Protein AF-A0AA97I3H9-F1 (afdb_monomer)

Structure (mmCIF, N/CA/C/O backbone):
data_AF-A0AA97I3H9-F1
#
_entry.id   AF-A0AA97I3H9-F1
#
loop_
_atom_site.group_PDB
_atom_site.id
_atom_site.type_symbol
_atom_site.label_atom_id
_atom_site.label_alt_id
_atom_site.label_comp_id
_atom_site.label_asym_id
_atom_site.label_entity_id
_atom_site.label_seq_id
_atom_site.pdbx_PDB_ins_code
_atom_site.Cartn_x
_atom_site.Cartn_y
_atom_site.Cartn_z
_atom_site.occupancy
_atom_site.B_iso_or_equiv
_atom_site.auth_seq_id
_atom_site.auth_comp_id
_atom_site.auth_asym_id
_atom_site.auth_atom_id
_atom_site.pdbx_PDB_model_num
ATOM 1 N N . MET A 1 1 ? 18.817 6.344 1.249 1.00 30.56 1 MET A N 1
ATOM 2 C CA . MET A 1 1 ? 19.420 6.536 2.590 1.00 30.56 1 MET A CA 1
ATOM 3 C C . MET A 1 1 ? 20.927 6.711 2.418 1.00 30.56 1 MET A C 1
ATOM 5 O O . MET A 1 1 ? 21.586 5.748 2.060 1.00 30.56 1 MET A O 1
ATOM 9 N N . ILE A 1 2 ? 21.473 7.922 2.571 1.00 24.11 2 ILE A N 1
ATOM 10 C CA . ILE A 1 2 ? 22.927 8.158 2.481 1.00 24.11 2 ILE A CA 1
ATOM 11 C C . ILE A 1 2 ? 23.438 8.418 3.898 1.00 24.11 2 ILE A C 1
ATOM 13 O O . ILE A 1 2 ? 23.230 9.495 4.450 1.00 24.11 2 ILE A O 1
ATOM 17 N N . LEU A 1 3 ? 24.088 7.419 4.495 1.00 27.42 3 LEU A N 1
ATOM 18 C CA . LEU A 1 3 ? 24.790 7.567 5.768 1.00 27.42 3 LEU A CA 1
ATOM 19 C C . LEU A 1 3 ? 26.208 8.079 5.486 1.00 27.42 3 LEU A C 1
ATOM 21 O O . LEU A 1 3 ? 27.106 7.297 5.185 1.00 27.42 3 LEU A O 1
ATOM 25 N N . LYS A 1 4 ? 26.426 9.394 5.567 1.00 26.19 4 LYS A N 1
ATOM 26 C CA . LYS A 1 4 ? 27.778 9.968 5.661 1.00 26.19 4 LYS A CA 1
ATOM 27 C C . LYS A 1 4 ? 28.058 10.345 7.119 1.00 26.19 4 LYS A C 1
ATOM 29 O O . LYS A 1 4 ? 27.284 11.090 7.708 1.00 26.19 4 LYS A O 1
ATOM 34 N N . GLY A 1 5 ? 29.178 9.864 7.671 1.00 36.47 5 GLY A N 1
ATOM 35 C CA . GLY A 1 5 ? 29.757 10.387 8.919 1.00 36.47 5 GLY A CA 1
ATOM 36 C C . GLY A 1 5 ? 29.535 9.587 10.212 1.00 36.47 5 GLY A C 1
ATOM 37 O O . GLY A 1 5 ? 29.575 10.185 11.284 1.00 36.47 5 GLY A O 1
ATOM 38 N N . ILE A 1 6 ? 29.324 8.266 10.163 1.00 38.88 6 ILE A N 1
ATOM 39 C CA . ILE A 1 6 ? 29.321 7.440 11.385 1.00 38.88 6 ILE A CA 1
ATOM 40 C C . ILE A 1 6 ? 30.762 7.040 11.729 1.00 38.88 6 ILE A C 1
ATOM 42 O O . ILE A 1 6 ? 31.345 6.199 11.051 1.00 38.88 6 ILE A O 1
ATOM 46 N N . ASN A 1 7 ? 31.315 7.612 12.802 1.00 40.81 7 ASN A N 1
ATOM 47 C CA . ASN A 1 7 ? 32.528 7.104 13.446 1.00 40.81 7 ASN A CA 1
ATOM 48 C C . ASN A 1 7 ? 32.124 6.214 14.628 1.00 40.81 7 ASN A C 1
ATOM 50 O O . ASN A 1 7 ? 31.477 6.674 15.576 1.00 40.81 7 ASN A O 1
ATOM 54 N N . MET A 1 8 ? 32.508 4.938 14.582 1.00 38.50 8 MET A N 1
ATOM 55 C CA . MET A 1 8 ? 32.428 4.069 15.755 1.00 38.50 8 MET A CA 1
ATOM 56 C C . MET A 1 8 ? 33.637 4.319 16.651 1.00 38.50 8 MET A C 1
ATOM 58 O O . MET A 1 8 ? 34.774 4.278 16.185 1.00 38.50 8 MET A O 1
ATOM 62 N N . ILE A 1 9 ? 33.397 4.559 17.937 1.00 48.31 9 ILE A N 1
ATOM 63 C CA . ILE A 1 9 ? 34.445 4.742 18.941 1.00 48.31 9 ILE A CA 1
ATOM 64 C C . ILE A 1 9 ? 34.306 3.628 19.973 1.00 48.31 9 ILE A C 1
ATOM 66 O O . ILE A 1 9 ? 33.219 3.389 20.493 1.00 48.31 9 ILE A O 1
ATOM 70 N N . TYR A 1 10 ? 35.405 2.936 20.260 1.00 47.75 10 TYR A N 1
ATOM 71 C CA . TYR A 1 10 ? 35.463 1.959 21.341 1.00 47.75 10 TYR A CA 1
ATOM 72 C C . TYR A 1 10 ? 35.605 2.684 22.681 1.00 47.75 10 TYR A C 1
ATOM 74 O O . TYR A 1 10 ? 36.592 3.388 22.901 1.00 47.75 10 TYR A O 1
ATOM 82 N N . ASP A 1 11 ? 34.625 2.523 23.564 1.00 62.03 11 ASP A N 1
ATOM 83 C CA . ASP A 1 11 ? 34.666 3.038 24.928 1.00 62.03 11 ASP A CA 1
ATOM 84 C C . ASP A 1 11 ? 35.228 1.951 25.852 1.00 62.03 11 ASP A C 1
ATOM 86 O O . ASP A 1 11 ? 34.627 0.887 26.036 1.00 62.03 11 ASP A O 1
ATOM 90 N N . LYS A 1 12 ? 36.409 2.221 26.418 1.00 48.25 12 LYS A N 1
ATOM 91 C CA . LYS A 1 12 ? 37.110 1.298 27.318 1.00 48.25 12 LYS A CA 1
ATOM 92 C C . LYS A 1 12 ? 36.458 1.192 28.696 1.00 48.25 12 LYS A C 1
ATOM 94 O O . LYS A 1 12 ? 36.598 0.144 29.315 1.00 48.25 12 LYS A O 1
ATOM 99 N N . GLU A 1 13 ? 35.747 2.214 29.168 1.00 54.12 13 GLU A N 1
ATOM 100 C CA . GLU A 1 13 ? 35.069 2.164 30.473 1.00 54.12 13 GLU A CA 1
ATOM 101 C C . GLU A 1 13 ? 33.797 1.316 30.408 1.00 54.12 13 GLU A C 1
ATOM 103 O O . GLU A 1 13 ? 33.405 0.686 31.387 1.00 54.12 13 GLU A O 1
ATOM 108 N N . ARG A 1 14 ? 33.169 1.262 29.229 1.00 54.09 14 ARG A N 1
ATOM 109 C CA . ARG A 1 14 ? 31.929 0.509 28.983 1.00 54.09 14 ARG A CA 1
ATOM 110 C C . ARG A 1 14 ? 32.135 -0.798 28.220 1.00 54.09 14 ARG A C 1
ATOM 112 O O . ARG A 1 14 ? 31.163 -1.494 27.943 1.00 54.09 14 ARG A O 1
ATOM 119 N N . ASN A 1 15 ? 33.385 -1.113 27.881 1.00 53.75 15 ASN A N 1
ATOM 120 C CA . ASN A 1 15 ? 33.815 -2.298 27.142 1.00 53.75 15 ASN A CA 1
ATOM 121 C C . ASN A 1 15 ? 32.958 -2.582 25.888 1.00 53.75 15 ASN A C 1
ATOM 123 O O . ASN A 1 15 ? 32.466 -3.694 25.691 1.00 53.75 15 ASN A O 1
ATOM 127 N N . GLY A 1 16 ? 32.747 -1.559 25.052 1.00 47.56 16 GLY A N 1
ATOM 128 C CA . GLY A 1 16 ? 31.885 -1.666 23.873 1.00 47.56 16 GLY A CA 1
ATOM 129 C C . GLY A 1 16 ? 32.123 -0.579 22.824 1.00 47.56 16 GLY A C 1
ATOM 130 O O . GLY A 1 16 ? 32.697 0.470 23.106 1.00 47.56 16 GLY A O 1
ATOM 131 N N . PHE A 1 17 ? 31.680 -0.829 21.589 1.00 45.09 17 PHE A N 1
ATOM 132 C CA . PHE A 1 17 ? 31.693 0.164 20.512 1.00 45.09 17 PHE A CA 1
ATOM 133 C C . PHE A 1 17 ? 30.431 1.024 20.569 1.00 45.09 17 PHE A C 1
ATOM 135 O O . PHE A 1 17 ? 29.315 0.509 20.542 1.00 45.09 17 PHE A O 1
ATOM 142 N N . PHE A 1 18 ? 30.610 2.341 20.589 1.00 43.47 18 PHE A N 1
ATOM 143 C CA . PHE A 1 18 ? 29.531 3.318 20.575 1.00 43.47 18 PHE A CA 1
ATOM 144 C C . PHE A 1 18 ? 29.642 4.182 19.322 1.00 43.47 18 PHE A C 1
ATOM 146 O O . PHE A 1 18 ? 30.716 4.662 18.951 1.00 43.47 18 PHE A O 1
ATOM 153 N N . CYS A 1 19 ? 28.512 4.402 18.656 1.00 41.69 19 CYS A N 1
ATOM 154 C CA . CYS A 1 19 ? 28.440 5.363 17.565 1.00 41.69 19 CYS A CA 1
ATOM 155 C C . CYS A 1 19 ? 28.460 6.775 18.154 1.00 41.69 19 CYS A C 1
ATOM 157 O O . CYS A 1 19 ? 27.492 7.197 18.787 1.00 41.69 19 CYS A O 1
ATOM 159 N N . LYS A 1 20 ? 29.549 7.520 17.936 1.00 37.69 20 LYS A N 1
ATOM 160 C CA . LYS A 1 20 ? 29.610 8.946 18.273 1.00 37.69 20 LYS A CA 1
ATOM 161 C C . LYS A 1 20 ? 29.414 9.744 16.989 1.00 37.69 20 LYS A C 1
ATOM 163 O O . LYS A 1 20 ? 30.361 10.144 16.321 1.00 37.69 20 LYS A O 1
ATOM 168 N N . GLY A 1 21 ? 28.150 9.948 16.647 1.00 37.28 21 GLY A N 1
ATOM 169 C CA . GLY A 1 21 ? 27.708 10.855 15.597 1.00 37.28 21 GLY A CA 1
ATOM 170 C C . GLY A 1 21 ? 26.438 11.551 16.064 1.00 37.28 21 GLY A C 1
ATOM 171 O O . GLY A 1 21 ? 25.637 10.957 16.785 1.00 37.28 21 GLY A O 1
ATOM 172 N N . LYS A 1 22 ? 26.234 12.814 15.672 1.00 31.16 22 LYS A N 1
ATOM 173 C CA . LYS A 1 22 ? 24.882 13.379 15.705 1.00 31.16 22 LYS A CA 1
ATOM 174 C C . LYS A 1 22 ? 24.034 12.461 14.829 1.00 31.16 22 LYS A C 1
ATOM 176 O O . LYS A 1 22 ? 24.275 12.392 13.625 1.00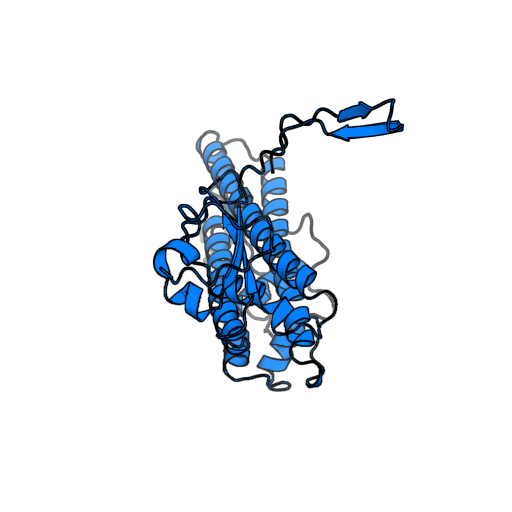 31.16 22 LYS A O 1
ATOM 181 N N . PHE A 1 23 ? 23.044 11.791 15.416 1.00 32.47 23 PHE A N 1
ATOM 182 C CA . PHE A 1 23 ? 21.881 11.356 14.657 1.00 32.47 23 PHE A CA 1
ATOM 183 C C . PHE A 1 23 ? 21.199 12.631 14.181 1.00 32.47 23 PHE A C 1
ATOM 185 O O . PHE A 1 23 ? 20.278 13.144 14.808 1.00 32.47 23 PHE A O 1
ATOM 192 N N . ILE A 1 24 ? 21.697 13.194 13.086 1.00 31.20 24 ILE A N 1
ATOM 193 C CA . ILE A 1 24 ? 20.829 14.007 12.271 1.00 31.20 24 ILE A CA 1
ATOM 194 C C . ILE A 1 24 ? 19.948 12.969 11.598 1.00 31.20 24 ILE A C 1
ATOM 196 O O . ILE A 1 24 ? 20.335 12.356 10.602 1.00 31.20 24 ILE A O 1
ATOM 200 N N . VAL A 1 25 ? 18.790 12.715 12.207 1.00 32.03 25 VAL A N 1
ATOM 201 C CA . VAL A 1 25 ? 17.649 12.125 11.513 1.00 32.03 25 VAL A CA 1
ATOM 202 C C . VAL A 1 25 ? 17.236 13.171 10.478 1.00 32.03 25 VAL A C 1
ATOM 204 O O . VAL A 1 25 ? 16.287 13.927 10.656 1.00 32.03 25 VAL A O 1
ATOM 207 N N . ASN A 1 26 ? 18.060 13.320 9.441 1.00 28.56 26 ASN A N 1
ATOM 208 C CA . ASN A 1 26 ? 17.749 14.137 8.291 1.00 28.56 26 ASN A CA 1
ATOM 209 C C . ASN A 1 26 ? 16.569 13.437 7.633 1.00 28.56 26 ASN A C 1
ATOM 211 O O . ASN A 1 26 ? 16.722 12.339 7.096 1.00 28.56 26 ASN A O 1
ATOM 215 N N . ASN A 1 27 ? 15.416 14.097 7.737 1.00 30.36 27 ASN A N 1
ATOM 216 C CA . ASN A 1 27 ? 14.096 13.708 7.254 1.00 30.36 27 ASN A CA 1
ATOM 217 C C . ASN A 1 27 ? 13.228 12.924 8.255 1.00 30.36 27 ASN A C 1
ATOM 219 O O . ASN A 1 27 ? 12.675 11.885 7.915 1.00 30.36 27 ASN A O 1
ATOM 223 N N . PHE A 1 28 ? 12.951 13.491 9.432 1.00 31.80 28 PHE A N 1
ATOM 224 C CA . PHE A 1 28 ? 11.522 13.716 9.669 1.00 31.80 28 PHE A CA 1
ATOM 225 C C . PHE A 1 28 ? 11.165 14.941 8.827 1.00 31.80 28 PHE A C 1
ATOM 227 O O . PHE A 1 28 ? 11.744 16.002 9.077 1.00 31.80 28 PHE A O 1
ATOM 234 N N . PRO A 1 29 ? 10.327 14.823 7.781 1.00 30.14 29 PRO A N 1
ATOM 235 C CA . PRO A 1 29 ? 9.857 16.009 7.090 1.00 30.14 29 PRO A CA 1
ATOM 236 C C . PRO A 1 29 ? 9.286 16.954 8.145 1.00 30.14 29 PRO A C 1
ATOM 238 O O . PRO A 1 29 ? 8.555 16.531 9.045 1.00 30.14 29 PRO A O 1
ATOM 241 N N . ILE A 1 30 ? 9.689 18.220 8.057 1.00 32.66 30 ILE A N 1
ATOM 242 C CA . ILE A 1 30 ? 9.056 19.338 8.750 1.00 32.66 30 ILE A CA 1
ATOM 243 C C . ILE A 1 30 ? 7.543 19.110 8.607 1.00 32.66 30 ILE A C 1
ATOM 245 O O . ILE A 1 30 ? 7.024 19.173 7.497 1.00 32.66 30 ILE A O 1
ATOM 249 N N . ARG A 1 31 ? 6.851 18.721 9.692 1.00 42.44 31 ARG A N 1
ATOM 250 C CA . ARG A 1 31 ? 5.419 18.368 9.661 1.00 42.44 31 ARG A CA 1
ATOM 251 C C . ARG A 1 31 ? 4.595 19.638 9.442 1.00 42.44 31 ARG A C 1
ATOM 253 O O . ARG A 1 31 ? 4.099 20.241 10.390 1.00 42.44 31 ARG A O 1
ATOM 260 N N . THR A 1 32 ? 4.497 20.058 8.188 1.00 37.44 32 THR A N 1
ATOM 261 C CA . THR A 1 32 ? 3.572 21.089 7.697 1.00 37.44 32 THR A CA 1
ATOM 262 C C . THR A 1 32 ? 2.485 20.507 6.796 1.00 37.44 32 THR A C 1
ATOM 264 O O . THR A 1 32 ? 1.575 21.232 6.411 1.00 37.44 32 THR A O 1
ATOM 267 N N . GLU A 1 33 ? 2.539 19.212 6.477 1.00 52.50 33 GLU A N 1
ATOM 268 C CA . GLU A 1 33 ? 1.530 18.541 5.656 1.00 52.50 33 GLU A CA 1
ATOM 269 C C . GLU A 1 33 ? 0.415 17.950 6.526 1.00 52.50 33 GLU A C 1
ATOM 271 O O . GLU A 1 33 ? 0.661 17.348 7.576 1.00 52.50 33 GLU A O 1
ATOM 276 N N . LYS A 1 34 ? -0.833 18.159 6.090 1.00 74.00 34 LYS A N 1
ATOM 277 C CA . LYS A 1 34 ? -2.007 17.482 6.644 1.00 74.00 34 LYS A CA 1
ATOM 278 C C . LYS A 1 34 ? -1.808 15.976 6.474 1.00 74.00 34 LYS A C 1
ATOM 280 O O . LYS A 1 34 ? -1.473 15.534 5.381 1.00 74.00 34 LYS A O 1
ATOM 285 N N . TYR A 1 35 ? -2.031 15.209 7.539 1.00 81.44 35 TYR A N 1
ATOM 286 C CA . TYR A 1 35 ? -1.978 13.751 7.467 1.00 81.44 35 TYR A CA 1
ATOM 287 C C . TYR A 1 35 ? -2.954 13.236 6.406 1.00 81.44 35 TYR A C 1
ATOM 289 O O . TYR A 1 35 ? -4.109 13.668 6.356 1.00 81.44 35 TYR A O 1
ATOM 297 N N . THR A 1 36 ? -2.500 12.283 5.601 1.00 90.06 36 THR A N 1
ATOM 298 C CA . THR A 1 36 ? -3.379 11.484 4.745 1.00 90.06 36 THR A CA 1
ATOM 299 C C . THR A 1 36 ? -4.291 10.600 5.598 1.00 90.06 36 THR A C 1
ATOM 301 O O . THR A 1 36 ? -3.963 10.247 6.736 1.00 90.06 36 THR A O 1
ATOM 304 N N . ASP A 1 37 ? -5.431 10.186 5.041 1.00 92.56 37 ASP A N 1
ATOM 305 C CA . ASP A 1 37 ? -6.348 9.286 5.747 1.00 92.56 37 ASP A CA 1
ATOM 306 C C . ASP A 1 37 ? -5.679 7.942 6.094 1.00 92.56 37 ASP A C 1
ATOM 308 O O . ASP A 1 37 ? -5.916 7.398 7.172 1.00 92.56 37 ASP A O 1
ATOM 312 N N . LEU A 1 38 ? -4.773 7.444 5.241 1.00 92.69 38 LEU A N 1
ATOM 313 C CA . LEU A 1 38 ? -3.980 6.246 5.527 1.00 92.69 38 LEU A CA 1
ATOM 314 C C . LEU A 1 38 ? -3.047 6.451 6.727 1.00 92.69 38 LEU A C 1
ATOM 316 O O . LEU A 1 38 ? -2.978 5.591 7.603 1.00 92.69 38 LEU A O 1
ATOM 320 N N . GLU A 1 39 ? -2.338 7.578 6.799 1.00 92.25 39 GLU A N 1
ATOM 321 C CA . GLU A 1 39 ? -1.459 7.873 7.935 1.00 92.25 39 GLU A CA 1
ATOM 322 C C . GLU A 1 39 ? -2.244 7.996 9.238 1.00 92.25 39 GLU A C 1
ATOM 324 O O . GLU A 1 39 ? -1.802 7.477 10.264 1.00 92.25 39 GLU A O 1
ATOM 329 N N . LEU A 1 40 ? -3.418 8.635 9.204 1.00 93.00 40 LEU A N 1
ATOM 330 C CA . LEU A 1 40 ? -4.309 8.698 10.361 1.00 93.00 40 LEU A CA 1
ATOM 331 C C . LEU A 1 40 ? -4.795 7.304 10.760 1.00 93.00 40 LEU A C 1
ATOM 333 O O . LEU A 1 40 ? -4.693 6.945 11.933 1.00 93.00 40 LEU A O 1
ATOM 337 N N . PHE A 1 41 ? -5.250 6.494 9.805 1.00 95.12 41 PHE A N 1
ATOM 338 C CA . PHE A 1 41 ? -5.654 5.117 10.072 1.00 95.12 41 PHE A CA 1
ATOM 339 C C . PHE A 1 41 ? -4.525 4.327 10.746 1.00 95.12 41 PHE A C 1
ATOM 341 O O . PHE A 1 41 ? -4.711 3.817 11.849 1.00 95.12 41 PHE A O 1
ATOM 348 N N . LEU A 1 42 ? -3.329 4.294 10.152 1.00 94.06 42 LEU A N 1
ATOM 349 C CA . LEU A 1 42 ? -2.184 3.553 10.695 1.00 94.06 42 LEU A CA 1
ATOM 350 C C . LEU A 1 42 ? -1.725 4.095 12.053 1.00 94.06 42 LEU A C 1
ATOM 352 O O . LEU A 1 42 ? -1.250 3.329 12.892 1.00 94.06 42 LEU A O 1
ATOM 356 N N . ARG A 1 43 ? -1.878 5.399 12.293 1.00 92.56 43 ARG A N 1
ATOM 357 C CA . ARG A 1 43 ? -1.529 6.036 13.564 1.00 92.56 43 ARG A CA 1
ATOM 358 C C . ARG A 1 43 ? -2.448 5.615 14.712 1.00 92.56 43 ARG A C 1
ATOM 360 O O . ARG A 1 43 ? -1.970 5.471 15.836 1.00 92.56 43 ARG A O 1
ATOM 367 N N . TYR A 1 44 ? -3.742 5.448 14.452 1.00 94.62 44 TYR A N 1
ATOM 368 C CA . TYR A 1 44 ? -4.725 5.052 15.469 1.00 94.62 44 TYR A CA 1
ATOM 369 C C . TYR A 1 44 ? -4.994 3.544 15.495 1.00 94.62 44 TYR A C 1
ATOM 371 O O . TYR A 1 44 ? -5.542 3.041 16.477 1.00 94.62 44 TYR A O 1
ATOM 379 N N . PHE A 1 45 ? -4.551 2.812 14.471 1.00 94.62 45 PHE A N 1
ATOM 380 C CA . PHE A 1 45 ? -4.690 1.363 14.365 1.00 94.62 45 PHE A CA 1
ATOM 381 C C . PHE A 1 45 ? -4.241 0.605 15.632 1.00 94.62 45 PHE A C 1
ATOM 383 O O . PHE A 1 45 ? -5.034 -0.192 16.131 1.00 94.62 45 PHE A O 1
ATOM 390 N N . PRO A 1 46 ? -3.071 0.875 16.249 1.00 93.75 46 PRO A N 1
ATOM 391 C CA . PRO A 1 46 ? -2.642 0.136 17.440 1.00 93.75 46 PRO A CA 1
ATOM 392 C C . PRO A 1 46 ? -3.508 0.383 18.678 1.00 93.75 46 PRO A C 1
ATOM 394 O O . PRO A 1 46 ? -3.528 -0.438 19.590 1.00 93.75 46 PRO A O 1
ATOM 397 N N . ILE A 1 47 ? -4.216 1.512 18.720 1.00 92.69 47 ILE A N 1
ATOM 398 C CA . ILE A 1 47 ? -5.064 1.896 19.851 1.00 92.69 47 ILE A CA 1
ATOM 399 C C . ILE A 1 47 ? -6.446 1.273 19.675 1.00 92.69 47 ILE A C 1
ATOM 401 O O . ILE A 1 47 ? -6.935 0.589 20.574 1.00 92.69 47 ILE A O 1
ATOM 405 N N . GLN A 1 48 ? -7.043 1.458 18.493 1.00 94.19 48 GLN A N 1
ATOM 406 C CA . GLN A 1 48 ? -8.350 0.897 18.149 1.00 94.19 48 GLN A CA 1
ATOM 407 C C . GLN A 1 48 ? -8.316 -0.635 18.171 1.00 94.19 48 GLN A C 1
ATOM 409 O O . GLN A 1 48 ? -9.234 -1.282 18.673 1.00 94.19 48 GLN A O 1
ATOM 414 N N . PHE A 1 49 ? -7.242 -1.222 17.647 1.00 94.12 49 PHE A N 1
ATOM 415 C CA . PHE A 1 49 ? -7.067 -2.663 17.530 1.00 94.12 49 PHE A CA 1
ATOM 416 C C . PHE A 1 49 ? -5.983 -3.179 18.478 1.00 94.12 49 PHE A C 1
ATOM 418 O O . PHE A 1 49 ? -5.179 -4.032 18.113 1.00 94.12 49 PHE A O 1
ATOM 425 N N . SER A 1 50 ? -5.983 -2.699 19.723 1.00 92.06 50 SER A N 1
ATOM 426 C CA . SER A 1 50 ? -5.024 -3.105 20.766 1.00 92.06 50 SER A CA 1
ATOM 427 C C . SER A 1 50 ? -5.038 -4.606 21.097 1.00 92.06 50 SER A C 1
ATOM 429 O O . SER A 1 50 ? -4.081 -5.130 21.662 1.00 92.06 50 SER A O 1
ATOM 431 N N . HIS A 1 51 ? -6.097 -5.322 20.709 1.00 91.19 51 HIS A N 1
ATOM 432 C CA . HIS A 1 51 ? -6.186 -6.780 20.799 1.00 91.19 51 HIS A CA 1
ATOM 433 C C . HIS A 1 51 ? -5.358 -7.514 19.726 1.00 91.19 51 HIS A C 1
ATOM 435 O O . HIS A 1 51 ? -5.085 -8.707 19.876 1.00 91.19 51 HIS A O 1
ATOM 441 N N . ILE A 1 52 ? -4.966 -6.840 18.639 1.00 93.19 52 ILE A N 1
ATOM 442 C CA . ILE A 1 52 ? -4.090 -7.402 17.610 1.00 93.19 52 ILE A CA 1
ATOM 443 C C . ILE A 1 52 ? -2.654 -7.369 18.134 1.00 93.19 52 ILE A C 1
ATOM 445 O O . ILE A 1 52 ? -2.086 -6.311 18.412 1.00 93.19 52 ILE A O 1
ATOM 449 N N . LYS A 1 53 ? -2.035 -8.548 18.229 1.00 91.94 53 LYS A N 1
ATOM 450 C CA . LYS A 1 53 ? -0.627 -8.665 18.611 1.00 91.94 53 LYS A CA 1
ATOM 451 C C . LYS A 1 53 ? 0.257 -7.898 17.621 1.00 91.94 53 LYS A C 1
ATOM 453 O O . LYS A 1 53 ? 0.099 -8.032 16.409 1.00 91.94 53 LYS A O 1
ATOM 458 N N . ASP A 1 54 ? 1.205 -7.131 18.155 1.00 91.38 54 ASP A N 1
ATOM 459 C CA . ASP A 1 54 ? 2.182 -6.354 17.388 1.00 91.38 54 ASP A CA 1
ATOM 460 C C . ASP A 1 54 ? 1.553 -5.292 16.461 1.00 91.38 54 ASP A C 1
ATOM 462 O O . ASP A 1 54 ? 2.153 -4.913 15.456 1.00 91.38 54 ASP A O 1
ATOM 466 N N . ALA A 1 55 ? 0.361 -4.771 16.791 1.00 91.06 55 ALA A N 1
ATOM 467 C CA . ALA A 1 55 ? -0.336 -3.771 15.974 1.00 91.06 55 ALA A CA 1
ATOM 468 C C . ALA A 1 55 ? 0.528 -2.534 15.645 1.00 91.06 55 ALA A C 1
ATOM 470 O O . ALA A 1 55 ? 0.509 -2.055 14.513 1.00 91.06 55 ALA A O 1
ATOM 471 N N . THR A 1 56 ? 1.355 -2.066 16.587 1.00 91.06 56 THR A N 1
ATOM 472 C CA . THR A 1 56 ? 2.324 -0.978 16.356 1.00 91.06 56 THR A CA 1
ATOM 473 C C . THR A 1 56 ? 3.343 -1.325 15.270 1.00 91.06 56 THR A C 1
ATOM 475 O O . THR A 1 56 ? 3.610 -0.508 14.389 1.00 91.06 56 THR A O 1
ATOM 478 N N . ASN A 1 57 ? 3.882 -2.548 15.291 1.00 91.00 57 ASN A N 1
ATOM 479 C CA . ASN A 1 57 ? 4.845 -3.000 14.287 1.00 91.00 57 ASN A CA 1
ATOM 480 C C . ASN A 1 57 ? 4.179 -3.161 12.920 1.00 91.00 57 ASN A C 1
ATOM 482 O O . ASN A 1 57 ? 4.802 -2.849 11.907 1.00 91.00 57 ASN A O 1
ATOM 486 N N . TRP A 1 58 ? 2.916 -3.598 12.877 1.00 92.38 58 TRP A N 1
ATOM 487 C CA . TRP A 1 58 ? 2.140 -3.631 11.637 1.00 92.38 58 TRP A CA 1
ATOM 488 C C . TRP A 1 58 ? 1.983 -2.236 11.038 1.00 92.38 58 TRP A C 1
ATOM 490 O O . TRP A 1 58 ? 2.322 -2.051 9.869 1.00 92.38 58 TRP A O 1
ATOM 500 N N . SER A 1 59 ? 1.563 -1.247 11.832 1.00 92.12 59 SER A N 1
ATOM 501 C CA . SER A 1 59 ? 1.462 0.143 11.376 1.00 92.12 59 SER A CA 1
ATOM 502 C C . SER A 1 59 ? 2.782 0.671 10.817 1.00 92.12 59 SER A C 1
ATOM 504 O O . SER A 1 59 ? 2.802 1.212 9.710 1.00 92.12 59 SER A O 1
ATOM 506 N N . GLN A 1 60 ? 3.887 0.469 11.544 1.00 91.31 60 GLN A N 1
ATOM 507 C CA . GLN A 1 60 ? 5.211 0.911 11.102 1.00 91.31 60 GLN A CA 1
ATOM 508 C C . GLN A 1 60 ? 5.647 0.197 9.816 1.00 91.31 60 GLN A C 1
ATOM 510 O O . GLN A 1 60 ? 6.113 0.838 8.881 1.00 91.31 60 GLN A O 1
ATOM 515 N N . THR A 1 61 ? 5.415 -1.114 9.722 1.00 93.06 61 THR A N 1
ATOM 516 C CA . THR A 1 61 ? 5.766 -1.913 8.538 1.00 93.06 61 THR A CA 1
ATOM 517 C C . THR A 1 61 ? 5.060 -1.403 7.283 1.00 93.06 61 THR A C 1
ATOM 519 O O . THR A 1 61 ? 5.675 -1.342 6.219 1.00 93.06 61 THR A O 1
ATOM 522 N N . ILE A 1 62 ? 3.781 -1.026 7.375 1.00 94.50 62 ILE A N 1
ATOM 523 C CA . ILE A 1 62 ? 3.052 -0.465 6.228 1.00 94.50 62 ILE A CA 1
ATOM 524 C C . ILE A 1 62 ? 3.643 0.887 5.817 1.00 94.50 62 ILE A C 1
ATOM 526 O O . ILE A 1 62 ? 3.868 1.105 4.627 1.00 94.50 62 ILE A O 1
ATOM 530 N N . GLN A 1 63 ? 3.955 1.763 6.777 1.00 92.38 63 GLN A N 1
ATOM 531 C CA . GLN A 1 63 ? 4.594 3.053 6.487 1.00 92.38 63 GLN A CA 1
ATOM 532 C C . GLN A 1 63 ? 5.964 2.871 5.821 1.00 92.38 63 GLN A C 1
ATOM 534 O O . GLN A 1 63 ? 6.245 3.494 4.796 1.00 92.38 63 GLN A O 1
ATOM 539 N N . ASP A 1 64 ? 6.793 1.970 6.346 1.00 91.06 64 ASP A N 1
ATOM 540 C CA . ASP A 1 64 ? 8.124 1.689 5.805 1.00 91.06 64 ASP A CA 1
ATOM 541 C C . ASP A 1 64 ? 8.048 1.119 4.386 1.00 91.06 64 ASP A C 1
ATOM 543 O O . ASP A 1 64 ? 8.805 1.532 3.506 1.00 91.06 64 ASP A O 1
ATOM 547 N N . LYS A 1 65 ? 7.100 0.210 4.128 1.00 94.50 65 LYS A N 1
ATOM 548 C CA . LYS A 1 65 ? 6.889 -0.345 2.786 1.00 94.50 65 LYS A CA 1
ATOM 549 C C . LYS A 1 65 ? 6.370 0.695 1.799 1.00 94.50 65 LYS A C 1
ATOM 551 O O . LYS A 1 65 ? 6.831 0.704 0.662 1.00 94.50 65 LYS A O 1
ATOM 556 N N . TYR A 1 66 ? 5.466 1.583 2.214 1.00 94.25 66 TYR A N 1
ATOM 557 C CA . TYR A 1 66 ? 5.030 2.697 1.369 1.00 94.25 66 TYR A CA 1
ATOM 558 C C . TYR A 1 66 ? 6.211 3.600 0.985 1.00 94.25 66 TYR A C 1
ATOM 560 O O . TYR A 1 66 ? 6.419 3.890 -0.195 1.00 94.25 66 TYR A O 1
ATOM 568 N N . ASN A 1 67 ? 7.050 3.960 1.960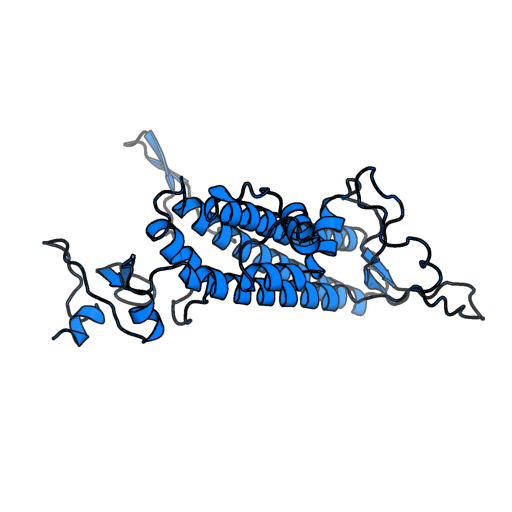 1.00 90.56 67 ASN A N 1
ATOM 569 C CA . ASN A 1 67 ? 8.264 4.736 1.711 1.00 90.56 67 ASN A CA 1
ATOM 570 C C . ASN A 1 67 ? 9.233 4.005 0.770 1.00 90.56 67 ASN A C 1
ATOM 572 O O . ASN A 1 67 ? 9.801 4.626 -0.128 1.00 90.56 67 ASN A O 1
ATOM 576 N N . ALA A 1 68 ? 9.397 2.689 0.933 1.00 91.69 68 ALA A N 1
ATOM 577 C CA . ALA A 1 68 ? 10.230 1.876 0.052 1.00 91.69 68 ALA A CA 1
ATOM 578 C C . ALA A 1 68 ? 9.712 1.856 -1.396 1.00 91.69 68 ALA A C 1
ATOM 580 O O . ALA A 1 68 ? 10.518 1.957 -2.319 1.00 91.69 68 ALA A O 1
ATOM 581 N N . ILE A 1 69 ? 8.391 1.784 -1.607 1.00 94.69 69 ILE A N 1
ATOM 582 C CA . ILE A 1 69 ? 7.782 1.879 -2.946 1.00 94.69 69 ILE A CA 1
ATOM 583 C C . ILE A 1 69 ? 8.077 3.242 -3.567 1.00 94.69 69 ILE A C 1
ATOM 585 O O . ILE A 1 69 ? 8.528 3.296 -4.707 1.00 94.69 69 ILE A O 1
ATOM 589 N N . ARG A 1 70 ? 7.885 4.332 -2.811 1.00 94.38 70 ARG A N 1
ATOM 590 C CA . ARG A 1 70 ? 8.212 5.691 -3.269 1.00 94.38 70 ARG A CA 1
ATOM 591 C C . ARG A 1 70 ? 9.672 5.806 -3.698 1.00 94.38 70 ARG A C 1
ATOM 593 O O . ARG A 1 70 ? 9.954 6.325 -4.767 1.00 94.38 70 ARG A O 1
ATOM 600 N N . ILE A 1 71 ? 10.599 5.302 -2.884 1.00 93.06 71 ILE A N 1
ATOM 601 C CA . ILE A 1 71 ? 12.031 5.320 -3.213 1.00 93.06 71 ILE A CA 1
ATOM 602 C C . ILE A 1 71 ? 12.305 4.496 -4.476 1.00 93.06 71 ILE A C 1
ATOM 604 O O . ILE A 1 71 ? 13.017 4.967 -5.354 1.00 93.06 71 ILE A O 1
ATOM 608 N N . ALA A 1 72 ? 11.731 3.296 -4.590 1.00 91.56 72 ALA A N 1
ATOM 609 C CA . ALA A 1 72 ? 11.920 2.439 -5.760 1.00 91.56 72 ALA A CA 1
ATOM 610 C C . ALA A 1 72 ? 11.377 3.081 -7.048 1.00 91.56 72 ALA A C 1
ATOM 612 O O . ALA A 1 72 ? 12.028 2.989 -8.087 1.00 91.56 72 ALA A O 1
ATOM 613 N N . PHE A 1 73 ? 10.227 3.756 -6.970 1.00 94.44 73 PHE A N 1
ATOM 614 C CA . PHE A 1 73 ? 9.645 4.521 -8.072 1.00 94.44 73 PHE A CA 1
ATOM 615 C C . PHE A 1 73 ? 10.575 5.656 -8.524 1.00 94.44 73 PHE A C 1
ATOM 617 O O . PHE A 1 73 ? 10.949 5.716 -9.693 1.00 94.44 73 PHE A O 1
ATOM 624 N N . GLU A 1 74 ? 11.025 6.500 -7.592 1.00 93.56 74 GLU A N 1
ATOM 625 C CA . GLU A 1 74 ? 11.930 7.617 -7.897 1.00 93.56 74 GLU A CA 1
ATOM 626 C C . GLU A 1 74 ? 13.275 7.132 -8.456 1.00 93.56 74 GLU A C 1
ATOM 628 O O . GLU A 1 74 ? 13.803 7.694 -9.414 1.00 93.56 74 GLU A O 1
ATOM 633 N N . GLU A 1 75 ? 13.856 6.071 -7.888 1.00 90.81 75 GLU A N 1
ATOM 634 C CA . GLU A 1 75 ? 15.093 5.477 -8.408 1.00 90.81 75 GLU A CA 1
ATOM 635 C C . GLU A 1 75 ? 14.923 4.959 -9.840 1.00 90.81 75 GLU A C 1
ATOM 637 O O . GLU A 1 75 ? 15.832 5.110 -10.659 1.00 90.81 75 GLU A O 1
ATOM 642 N N . LEU A 1 76 ? 13.769 4.365 -10.149 1.00 87.88 76 LEU A N 1
ATOM 643 C CA . LEU A 1 76 ? 13.457 3.866 -11.481 1.00 87.88 76 LEU A CA 1
ATOM 644 C C . LEU A 1 76 ? 13.257 5.009 -12.487 1.00 87.88 76 LEU A C 1
ATOM 646 O O . LEU A 1 76 ? 13.853 4.953 -13.562 1.00 87.88 76 LEU A O 1
ATOM 650 N N . LYS A 1 77 ? 12.511 6.063 -12.129 1.00 89.44 77 LYS A N 1
ATOM 651 C CA . LYS A 1 77 ? 12.348 7.274 -12.959 1.00 89.44 77 LYS A CA 1
ATOM 652 C C . LYS A 1 77 ? 13.692 7.924 -13.272 1.00 89.44 77 LYS A C 1
ATOM 654 O O . LYS A 1 77 ? 14.018 8.146 -14.434 1.00 89.44 77 LYS A O 1
ATOM 659 N N . ASN A 1 78 ? 14.526 8.120 -12.251 1.00 89.25 78 ASN A N 1
ATOM 660 C CA . ASN A 1 78 ? 15.864 8.681 -12.435 1.00 89.25 78 ASN A CA 1
ATOM 661 C C . ASN A 1 78 ? 16.728 7.824 -13.374 1.00 89.25 78 ASN A C 1
ATOM 663 O O . ASN A 1 78 ? 17.472 8.361 -14.193 1.00 89.25 78 ASN A O 1
ATOM 667 N N . LEU A 1 79 ? 16.642 6.494 -13.274 1.00 84.12 79 LEU A N 1
ATOM 668 C CA . LEU A 1 79 ? 17.382 5.595 -14.159 1.00 84.12 79 LEU A CA 1
ATOM 669 C C . LEU A 1 79 ? 16.881 5.663 -15.609 1.00 84.12 79 LEU A C 1
ATOM 671 O O . LEU A 1 79 ? 17.701 5.639 -16.526 1.00 84.12 79 LEU A O 1
ATOM 675 N N . ILE A 1 80 ? 15.566 5.776 -15.816 1.00 82.00 80 ILE A N 1
ATOM 676 C CA . ILE A 1 80 ? 14.960 5.991 -17.139 1.00 82.00 80 ILE A CA 1
ATOM 677 C C . ILE A 1 80 ? 15.459 7.310 -17.742 1.00 82.00 80 ILE A C 1
ATOM 679 O O . ILE A 1 80 ? 15.891 7.329 -18.893 1.00 82.00 80 ILE A O 1
ATOM 683 N N . ASP A 1 81 ? 15.483 8.390 -16.962 1.00 82.62 81 ASP A N 1
ATOM 684 C CA . ASP A 1 81 ? 15.962 9.700 -17.418 1.00 82.62 81 ASP A CA 1
ATOM 685 C C . ASP A 1 81 ? 17.450 9.692 -17.792 1.00 82.62 81 ASP A C 1
ATOM 687 O O . ASP A 1 81 ? 17.844 10.282 -18.802 1.00 82.62 81 ASP A O 1
ATOM 691 N N . ILE A 1 82 ? 18.290 9.026 -16.991 1.00 81.06 82 ILE A N 1
ATOM 692 C CA . ILE A 1 82 ? 19.719 8.848 -17.297 1.00 81.06 82 ILE A CA 1
ATOM 693 C C . ILE A 1 82 ? 19.875 8.057 -18.596 1.00 81.06 82 ILE A C 1
ATOM 695 O O . ILE A 1 82 ? 20.611 8.488 -19.483 1.00 81.06 82 ILE A O 1
ATOM 699 N N . TYR A 1 83 ? 19.142 6.948 -18.729 1.00 75.25 83 TYR A N 1
ATOM 700 C CA . TYR A 1 83 ? 19.157 6.131 -19.939 1.00 75.25 83 TYR A CA 1
ATOM 701 C C . TYR A 1 83 ? 18.793 6.955 -21.179 1.00 75.25 83 TYR A C 1
ATOM 703 O O . TYR A 1 83 ? 19.466 6.857 -22.203 1.00 75.25 83 TYR A O 1
ATOM 711 N N . TRP A 1 84 ? 17.769 7.808 -21.086 1.00 71.94 84 TRP A N 1
ATOM 712 C CA . TRP A 1 84 ? 17.360 8.664 -22.195 1.00 71.94 84 TRP A CA 1
ATOM 713 C C . TRP A 1 84 ? 18.404 9.693 -22.598 1.00 71.94 84 TRP A C 1
ATOM 715 O O . TRP A 1 84 ? 18.617 9.897 -23.793 1.00 71.94 84 TRP A O 1
ATOM 725 N N . LYS A 1 85 ? 19.054 10.335 -21.625 1.00 73.19 85 LYS A N 1
ATOM 726 C CA . LYS A 1 85 ? 20.125 11.301 -21.901 1.00 73.19 85 LYS A CA 1
ATOM 727 C C . LYS A 1 85 ? 21.293 10.627 -22.615 1.00 73.19 85 LYS A C 1
ATOM 729 O O . LYS A 1 85 ? 21.695 11.083 -23.677 1.00 73.19 85 LYS A O 1
ATOM 734 N N . GLU A 1 86 ? 21.760 9.493 -22.096 1.00 68.00 86 GLU A N 1
ATOM 735 C CA . GLU A 1 86 ? 22.867 8.751 -22.709 1.00 68.00 86 GLU A CA 1
ATOM 736 C C . GLU A 1 86 ? 22.511 8.184 -24.092 1.00 68.00 86 GLU A C 1
ATOM 738 O O . GLU A 1 86 ? 23.351 8.186 -24.989 1.00 68.00 86 GLU A O 1
ATOM 743 N N . TYR A 1 87 ? 21.267 7.736 -24.298 1.00 64.06 87 TYR A N 1
ATOM 744 C CA . TYR A 1 87 ? 20.808 7.246 -25.600 1.00 64.06 87 TYR A CA 1
ATOM 745 C C . TYR A 1 87 ? 20.739 8.356 -26.661 1.00 64.06 87 TYR A C 1
ATOM 747 O O . TYR A 1 87 ? 21.115 8.136 -27.813 1.00 64.06 87 TYR A O 1
ATOM 755 N N . CYS A 1 88 ? 20.251 9.543 -26.287 1.00 59.50 88 CYS A N 1
ATOM 756 C CA . CYS A 1 88 ? 20.150 10.690 -27.191 1.00 59.50 88 CYS A CA 1
ATOM 757 C C . CYS A 1 88 ? 21.521 11.280 -27.550 1.00 59.50 88 CYS A C 1
ATOM 759 O O . CYS A 1 88 ? 21.692 11.759 -28.673 1.00 59.50 88 CYS A O 1
ATOM 761 N N . ASP A 1 89 ? 22.482 11.221 -26.625 1.00 59.34 89 ASP A N 1
ATOM 762 C CA . ASP A 1 89 ? 23.814 11.798 -26.807 1.00 59.34 89 ASP A CA 1
ATOM 763 C C . ASP A 1 89 ? 24.794 10.845 -27.528 1.00 59.34 89 ASP A C 1
ATOM 765 O O . ASP A 1 89 ? 25.780 11.314 -28.101 1.00 59.34 89 ASP A O 1
ATOM 769 N N . ASP A 1 90 ? 24.530 9.528 -27.575 1.00 53.00 90 ASP A N 1
ATOM 770 C CA . ASP A 1 90 ? 25.441 8.555 -28.194 1.00 53.00 90 ASP A CA 1
ATOM 771 C C . ASP A 1 90 ? 24.707 7.347 -28.834 1.00 53.00 90 ASP A C 1
ATOM 773 O O . ASP A 1 90 ? 24.230 6.430 -28.164 1.00 53.00 90 ASP A O 1
ATOM 777 N N . ILE A 1 91 ? 24.681 7.274 -30.176 1.00 50.12 91 ILE A N 1
ATOM 778 C CA . ILE A 1 91 ? 23.999 6.214 -30.969 1.00 50.12 91 ILE A CA 1
ATOM 779 C C . ILE A 1 91 ? 24.531 4.789 -30.660 1.00 50.12 91 ILE A C 1
ATOM 781 O O . ILE A 1 91 ? 23.956 3.782 -31.087 1.00 50.12 91 ILE A O 1
ATOM 785 N N . LYS A 1 92 ? 25.643 4.657 -29.926 1.00 45.50 92 LYS A N 1
ATOM 786 C CA . LYS A 1 92 ? 26.377 3.390 -29.771 1.00 45.50 92 LYS A CA 1
ATOM 787 C C . LYS A 1 92 ? 26.259 2.696 -28.421 1.00 45.50 92 LYS A C 1
ATOM 789 O O . LYS A 1 92 ? 26.715 1.553 -28.325 1.00 45.50 92 LYS A O 1
ATOM 794 N N . ILE A 1 93 ? 25.628 3.278 -27.405 1.00 47.00 93 ILE A N 1
ATOM 795 C CA . ILE A 1 93 ? 25.587 2.629 -26.087 1.00 47.00 93 ILE A CA 1
ATOM 796 C C . ILE A 1 93 ? 24.345 1.734 -25.971 1.00 47.00 93 ILE A C 1
ATOM 798 O O . ILE A 1 93 ? 23.386 1.990 -25.253 1.00 47.00 93 ILE A O 1
ATOM 802 N N . ARG A 1 94 ? 24.409 0.576 -26.642 1.00 51.91 94 ARG A N 1
ATOM 803 C CA . ARG A 1 94 ? 23.635 -0.621 -26.258 1.00 51.91 94 ARG A CA 1
ATOM 804 C C . ARG A 1 94 ? 24.277 -1.276 -25.032 1.00 51.91 94 ARG A C 1
ATOM 806 O O . ARG A 1 94 ? 24.666 -2.442 -25.074 1.00 51.91 94 ARG A O 1
ATOM 813 N N . SER A 1 95 ? 24.477 -0.517 -23.959 1.00 56.28 95 SER A N 1
ATOM 814 C CA . SER A 1 95 ? 25.057 -1.060 -22.733 1.00 56.28 95 SER A CA 1
ATOM 815 C C . SER A 1 95 ? 24.050 -2.018 -22.101 1.00 56.28 95 SER A C 1
ATOM 817 O O . SER A 1 95 ? 23.074 -1.608 -21.474 1.00 56.28 95 SER A O 1
ATOM 819 N N . THR A 1 96 ? 24.301 -3.318 -22.257 1.00 62.84 96 THR A N 1
ATOM 820 C CA . THR A 1 96 ? 23.561 -4.403 -21.599 1.00 62.84 96 THR A CA 1
ATOM 821 C C . THR A 1 96 ? 23.429 -4.163 -20.090 1.00 62.84 96 THR A C 1
ATOM 823 O O . THR A 1 96 ? 22.446 -4.578 -19.489 1.00 62.84 96 THR A O 1
ATOM 826 N N . GLN A 1 97 ? 24.378 -3.444 -19.475 1.00 70.06 97 GLN A N 1
ATOM 827 C CA . GLN A 1 97 ? 24.371 -3.130 -18.045 1.00 70.06 97 GLN A CA 1
ATOM 828 C C . GLN A 1 97 ? 23.217 -2.201 -17.646 1.00 70.06 97 GLN A C 1
ATOM 830 O O . GLN A 1 97 ? 22.564 -2.474 -16.642 1.00 70.06 97 GLN A O 1
ATOM 835 N N . TYR A 1 98 ? 22.911 -1.162 -18.433 1.00 71.25 98 TYR A N 1
ATOM 836 C CA . TYR A 1 98 ? 21.772 -0.279 -18.144 1.00 71.25 98 TYR A CA 1
ATOM 837 C C . TYR A 1 98 ? 20.434 -0.988 -18.334 1.00 71.25 98 TYR A C 1
ATOM 839 O O . TYR A 1 98 ? 19.524 -0.787 -17.537 1.00 71.25 98 TYR A O 1
ATOM 847 N N . LEU A 1 99 ? 20.327 -1.873 -19.329 1.00 67.56 99 LEU A N 1
ATOM 848 C CA . LEU A 1 99 ? 19.105 -2.659 -19.540 1.00 67.56 99 LEU A CA 1
ATOM 849 C C . LEU A 1 99 ? 18.872 -3.635 -18.381 1.00 67.56 99 LEU A C 1
ATOM 851 O O . LEU A 1 99 ? 17.748 -3.768 -17.894 1.00 67.56 99 LEU A O 1
ATOM 855 N N . ILE A 1 100 ? 19.941 -4.285 -17.909 1.00 71.94 100 ILE A N 1
ATOM 856 C CA . ILE A 1 100 ? 19.899 -5.144 -16.720 1.00 71.94 100 ILE A CA 1
ATOM 857 C C . ILE A 1 100 ? 19.497 -4.315 -15.496 1.00 71.94 100 ILE A C 1
ATOM 859 O O . ILE A 1 100 ? 18.594 -4.715 -14.767 1.00 71.94 100 ILE A O 1
ATOM 863 N N . ALA A 1 101 ? 20.111 -3.147 -15.288 1.00 78.50 101 ALA A N 1
ATOM 864 C CA . ALA A 1 101 ? 19.780 -2.270 -14.168 1.00 78.50 101 ALA A CA 1
ATOM 865 C C . ALA A 1 101 ? 18.312 -1.819 -14.208 1.00 78.50 101 ALA A C 1
ATOM 867 O O . ALA A 1 101 ? 17.629 -1.891 -13.187 1.00 78.50 101 ALA A O 1
ATOM 868 N N . LEU A 1 102 ? 17.810 -1.420 -15.381 1.00 76.94 102 LEU A N 1
ATOM 869 C CA . LEU A 1 102 ? 16.422 -1.001 -15.573 1.00 76.94 102 LEU A CA 1
ATOM 870 C C . LEU A 1 102 ? 15.450 -2.143 -15.267 1.00 76.94 102 LEU A C 1
ATOM 872 O O . LEU A 1 102 ? 14.481 -1.948 -14.539 1.00 76.94 102 LEU A O 1
ATOM 876 N N . THR A 1 103 ? 15.761 -3.349 -15.746 1.00 75.50 103 THR A N 1
ATOM 877 C CA . THR A 1 103 ? 14.967 -4.558 -15.480 1.00 75.50 103 THR A CA 1
ATOM 878 C C . THR A 1 103 ? 14.918 -4.874 -13.989 1.00 75.50 103 THR A C 1
ATOM 880 O O . THR A 1 103 ? 13.836 -5.044 -13.432 1.00 75.50 103 THR A O 1
ATOM 883 N N . LEU A 1 104 ? 16.072 -4.875 -13.317 1.00 80.62 104 LEU A N 1
ATOM 884 C CA . LEU A 1 104 ? 16.160 -5.140 -11.879 1.00 80.62 104 LEU A CA 1
ATOM 885 C C . LEU A 1 104 ? 15.409 -4.090 -11.052 1.00 80.62 104 LEU A C 1
ATOM 887 O O . LEU A 1 104 ? 14.751 -4.434 -10.069 1.00 80.62 104 LEU A O 1
ATOM 891 N N . LYS A 1 105 ? 15.493 -2.809 -11.429 1.00 86.19 105 LYS A N 1
ATOM 892 C CA . LYS A 1 105 ? 14.796 -1.721 -10.730 1.00 86.19 105 LYS A CA 1
ATOM 893 C C . LYS A 1 105 ? 13.287 -1.765 -10.951 1.00 86.19 105 LYS A C 1
ATOM 895 O O . LYS A 1 105 ? 12.552 -1.618 -9.977 1.00 86.19 105 LYS A O 1
ATOM 900 N N . TYR A 1 106 ? 12.834 -2.047 -12.170 1.00 85.31 106 TYR A N 1
ATOM 901 C CA . TYR A 1 106 ? 11.417 -2.258 -12.466 1.00 85.31 106 TYR A CA 1
ATOM 902 C C . TYR A 1 106 ? 10.846 -3.434 -11.665 1.00 85.31 106 TYR A C 1
ATOM 904 O O . TYR A 1 106 ? 9.839 -3.287 -10.974 1.00 85.31 106 TYR A O 1
ATOM 912 N N . GLU A 1 107 ? 11.536 -4.576 -11.661 1.00 81.25 107 GLU A N 1
ATOM 913 C CA . GLU A 1 107 ? 11.104 -5.740 -10.885 1.00 81.25 107 GLU A CA 1
ATOM 914 C C . GLU A 1 107 ? 11.083 -5.433 -9.381 1.00 81.25 107 GLU A C 1
ATOM 916 O O . GLU A 1 107 ? 10.138 -5.788 -8.680 1.00 81.25 107 GLU A O 1
ATOM 921 N N . THR A 1 108 ? 12.094 -4.717 -8.878 1.00 87.88 108 THR A N 1
ATOM 922 C CA . THR A 1 108 ? 12.140 -4.276 -7.476 1.00 87.88 108 THR A CA 1
ATOM 923 C C . THR A 1 108 ? 10.936 -3.399 -7.133 1.00 87.88 108 THR A C 1
ATOM 925 O O . THR A 1 108 ? 10.300 -3.627 -6.106 1.00 87.88 108 THR A O 1
ATOM 928 N N . PHE A 1 109 ? 10.586 -2.437 -7.991 1.00 91.38 109 PHE A N 1
ATOM 929 C CA . PHE A 1 109 ? 9.416 -1.578 -7.812 1.00 91.38 109 PHE A CA 1
ATOM 930 C C . PHE A 1 109 ? 8.116 -2.395 -7.727 1.00 91.38 109 PHE A C 1
ATOM 932 O O . PHE A 1 109 ? 7.387 -2.284 -6.736 1.00 91.38 109 PHE A O 1
ATOM 939 N N . MET A 1 110 ? 7.877 -3.298 -8.684 1.00 89.00 110 MET A N 1
ATOM 940 C CA . MET A 1 110 ? 6.690 -4.166 -8.678 1.00 89.00 110 MET A CA 1
ATOM 941 C C . MET A 1 110 ? 6.666 -5.100 -7.457 1.00 89.00 110 MET A C 1
ATOM 943 O O . MET A 1 110 ? 5.629 -5.277 -6.815 1.00 89.00 110 MET A O 1
ATOM 947 N N . ASN A 1 111 ? 7.821 -5.642 -7.061 1.00 89.38 111 ASN A N 1
ATOM 948 C CA . ASN A 1 111 ? 7.958 -6.495 -5.880 1.00 89.38 111 ASN A CA 1
ATOM 949 C C . ASN A 1 111 ? 7.653 -5.745 -4.575 1.00 89.38 111 ASN A C 1
ATOM 951 O O . ASN A 1 111 ? 7.054 -6.323 -3.661 1.00 89.38 111 ASN A O 1
ATOM 955 N N . CYS A 1 112 ? 8.038 -4.471 -4.476 1.00 93.25 112 CYS A N 1
ATOM 956 C CA . CYS A 1 112 ? 7.699 -3.626 -3.334 1.00 93.25 112 CYS A CA 1
ATOM 957 C C . CYS A 1 112 ? 6.178 -3.437 -3.220 1.00 93.25 112 CYS A C 1
ATOM 959 O O . CYS A 1 112 ? 5.632 -3.648 -2.133 1.00 93.25 112 CYS A O 1
ATOM 961 N N . ILE A 1 113 ? 5.489 -3.138 -4.330 1.00 95.56 113 ILE A N 1
ATOM 962 C CA . ILE A 1 113 ? 4.019 -3.014 -4.364 1.00 95.56 113 ILE A CA 1
ATOM 963 C C . ILE A 1 113 ? 3.356 -4.337 -3.978 1.00 95.56 113 ILE A C 1
ATOM 965 O O . ILE A 1 113 ? 2.509 -4.370 -3.083 1.00 95.56 113 ILE A O 1
ATOM 969 N N . TYR A 1 114 ? 3.791 -5.449 -4.577 1.00 94.12 114 TYR A N 1
ATOM 970 C CA . TYR A 1 114 ? 3.294 -6.782 -4.237 1.00 94.12 114 TYR A CA 1
ATOM 971 C C . TYR A 1 114 ? 3.398 -7.054 -2.728 1.00 94.12 114 TYR A C 1
ATOM 973 O O . TYR A 1 114 ? 2.418 -7.408 -2.071 1.00 94.12 114 TYR A O 1
ATOM 981 N N . SER A 1 115 ? 4.594 -6.849 -2.171 1.00 93.75 115 SER A N 1
ATOM 982 C CA . SER A 1 115 ? 4.905 -7.080 -0.759 1.00 93.75 115 SER A CA 1
ATOM 983 C C . SER A 1 115 ? 4.066 -6.208 0.177 1.00 93.75 115 SER A C 1
ATOM 985 O O . SER A 1 115 ? 3.715 -6.641 1.278 1.00 93.75 115 SER A O 1
ATOM 987 N N . PHE A 1 116 ? 3.748 -4.985 -0.239 1.00 96.12 116 PHE A N 1
ATOM 988 C CA . PHE A 1 116 ? 2.869 -4.086 0.495 1.00 96.12 116 PHE A CA 1
ATOM 989 C C . PHE A 1 116 ? 1.425 -4.602 0.524 1.00 96.12 116 PHE A C 1
ATOM 991 O O . PHE A 1 116 ? 0.851 -4.734 1.607 1.00 96.12 116 PHE A O 1
ATOM 998 N N . CYS A 1 117 ? 0.860 -4.971 -0.628 1.00 96.31 117 CYS A N 1
ATOM 999 C CA . CYS A 1 117 ? -0.504 -5.501 -0.717 1.00 96.31 117 CYS A CA 1
ATOM 1000 C C . CYS A 1 117 ? -0.682 -6.787 0.108 1.00 96.31 117 CYS A C 1
ATOM 1002 O O . CYS A 1 117 ? -1.681 -6.932 0.811 1.00 96.31 117 CYS A O 1
ATOM 1004 N N . GLU A 1 118 ? 0.305 -7.688 0.110 1.00 94.12 118 GLU A N 1
ATOM 1005 C CA . GLU A 1 118 ? 0.280 -8.887 0.964 1.00 94.12 118 GLU A CA 1
ATOM 1006 C C . GLU A 1 118 ? 0.240 -8.532 2.462 1.00 94.12 118 GLU A C 1
ATOM 1008 O O . GLU A 1 118 ? -0.484 -9.155 3.240 1.00 94.12 118 GLU A O 1
ATOM 1013 N N . SER A 1 119 ? 0.972 -7.495 2.884 1.00 94.81 119 SER A N 1
ATOM 1014 C CA . SER A 1 119 ? 0.908 -7.011 4.268 1.00 94.81 119 SER A CA 1
ATOM 1015 C C . SER A 1 119 ? -0.448 -6.390 4.605 1.00 94.81 119 SER A C 1
ATOM 1017 O O . SER A 1 119 ? -0.950 -6.619 5.705 1.00 94.81 119 SER A O 1
ATOM 1019 N N . LEU A 1 120 ? -1.083 -5.682 3.667 1.00 94.62 120 LEU A N 1
ATOM 1020 C CA . LEU A 1 120 ? -2.447 -5.192 3.871 1.00 94.62 120 LEU A CA 1
ATOM 1021 C C . LEU A 1 120 ? -3.462 -6.329 3.993 1.00 94.62 120 LEU A C 1
ATOM 1023 O O . LEU A 1 120 ? -4.298 -6.282 4.891 1.00 94.62 120 LEU A O 1
ATOM 1027 N N . ALA A 1 121 ? -3.379 -7.370 3.161 1.00 95.06 121 ALA A N 1
ATOM 1028 C CA . ALA A 1 121 ? -4.263 -8.534 3.278 1.00 95.06 121 ALA A CA 1
ATOM 1029 C C . ALA A 1 121 ? -4.158 -9.194 4.661 1.00 95.06 121 ALA A C 1
ATOM 1031 O O . ALA A 1 121 ? -5.168 -9.584 5.252 1.00 95.06 121 ALA A O 1
ATOM 1032 N N . MET A 1 122 ? -2.943 -9.265 5.214 1.00 94.06 122 MET A N 1
ATOM 1033 C CA . MET A 1 122 ? -2.731 -9.748 6.576 1.00 94.06 122 MET A CA 1
ATOM 1034 C C . MET A 1 122 ? -3.395 -8.842 7.622 1.00 94.06 122 MET A C 1
ATOM 1036 O O . MET A 1 122 ? -4.059 -9.350 8.522 1.00 94.06 122 MET A O 1
ATOM 1040 N N . ILE A 1 123 ? -3.278 -7.518 7.491 1.00 93.38 123 ILE A N 1
ATOM 1041 C CA . ILE A 1 123 ? -3.950 -6.568 8.391 1.00 93.38 123 ILE A CA 1
ATOM 1042 C C . ILE A 1 123 ? -5.472 -6.710 8.305 1.00 93.38 123 ILE A C 1
ATOM 1044 O O . ILE A 1 123 ? -6.120 -6.832 9.341 1.00 93.38 123 ILE A O 1
ATOM 1048 N N . ILE A 1 124 ? -6.043 -6.772 7.099 1.00 94.00 124 ILE A N 1
ATOM 1049 C CA . ILE A 1 124 ? -7.490 -6.962 6.893 1.00 94.00 124 ILE A CA 1
ATOM 1050 C C . ILE A 1 124 ? -7.958 -8.247 7.589 1.00 94.00 124 ILE A C 1
ATOM 1052 O O . ILE A 1 124 ? -8.948 -8.240 8.320 1.00 94.00 124 ILE A O 1
ATOM 1056 N N . LYS A 1 125 ? -7.215 -9.348 7.433 1.00 94.56 125 LYS A N 1
ATOM 1057 C CA . LYS A 1 125 ? -7.507 -10.608 8.128 1.00 94.56 125 LYS A CA 1
ATOM 1058 C C . LYS A 1 125 ? -7.527 -10.451 9.652 1.00 94.56 125 LYS A C 1
ATOM 1060 O O . LYS A 1 125 ? -8.371 -11.060 10.307 1.00 94.56 125 LYS A O 1
ATOM 1065 N N . LEU A 1 126 ? -6.599 -9.676 10.212 1.00 93.06 126 LEU A N 1
ATOM 1066 C CA . LEU A 1 126 ? -6.513 -9.445 11.656 1.00 93.06 126 LEU A CA 1
ATOM 1067 C C . LEU A 1 126 ? -7.637 -8.535 12.170 1.00 93.06 126 LEU A C 1
ATOM 1069 O O . LEU A 1 126 ? -8.106 -8.748 13.283 1.00 93.06 126 LEU A O 1
ATOM 1073 N N . ILE A 1 127 ? -8.094 -7.576 11.360 1.00 93.69 127 ILE A N 1
ATOM 1074 C CA . ILE A 1 127 ? -9.256 -6.722 11.661 1.00 93.69 127 ILE A CA 1
ATOM 1075 C C . ILE A 1 127 ? -10.552 -7.547 11.678 1.00 93.69 127 ILE A C 1
ATOM 1077 O O . ILE A 1 127 ? -11.411 -7.329 12.532 1.00 93.69 127 ILE A O 1
ATOM 1081 N N . TYR A 1 128 ? -10.680 -8.530 10.779 1.00 92.69 128 TYR A N 1
ATOM 1082 C CA . TYR A 1 128 ? -11.881 -9.359 10.620 1.00 92.69 128 TYR A CA 1
ATOM 1083 C C . TYR A 1 128 ? -11.640 -10.845 10.961 1.00 92.69 128 TYR A C 1
ATOM 1085 O O . TYR A 1 128 ? -11.828 -11.726 10.112 1.00 92.69 128 TYR A O 1
ATOM 1093 N N . PRO A 1 129 ? -11.283 -11.192 12.215 1.00 90.56 129 PRO A N 1
ATOM 1094 C CA . PRO A 1 129 ? -10.840 -12.543 12.568 1.00 90.56 129 PRO A CA 1
ATOM 1095 C C . PRO A 1 129 ? -11.933 -13.612 12.401 1.00 90.56 129 PRO A C 1
ATOM 1097 O O . PRO A 1 129 ? -11.627 -14.782 12.176 1.00 90.56 129 PRO A O 1
ATOM 1100 N N . LYS A 1 130 ? -13.215 -13.227 12.472 1.00 91.88 130 LYS A N 1
ATOM 1101 C CA . LYS A 1 130 ? -14.361 -14.145 12.345 1.00 91.88 130 LYS A CA 1
ATOM 1102 C C . LYS A 1 130 ? -14.682 -14.542 10.898 1.00 91.88 130 LYS A C 1
ATOM 1104 O O . LYS A 1 130 ? -15.409 -15.508 10.698 1.00 91.88 130 LYS A O 1
ATOM 1109 N N . MET A 1 131 ? -14.148 -13.830 9.903 1.00 89.81 131 MET A N 1
ATOM 1110 C CA . MET A 1 131 ? -14.467 -14.048 8.484 1.00 89.81 131 MET A CA 1
ATOM 1111 C C . MET A 1 131 ? -13.569 -15.091 7.798 1.00 89.81 131 MET A C 1
ATOM 1113 O O . MET A 1 131 ? -13.733 -15.349 6.611 1.00 89.81 131 MET A O 1
ATOM 1117 N N . ASN A 1 132 ? -12.622 -15.702 8.525 1.00 88.88 132 ASN A N 1
ATOM 1118 C CA . ASN A 1 132 ? -11.683 -16.705 8.001 1.00 88.88 132 ASN A CA 1
ATOM 1119 C C . ASN A 1 132 ? -10.985 -16.272 6.691 1.00 88.88 132 ASN A C 1
ATOM 1121 O O . ASN A 1 132 ? -10.846 -17.045 5.742 1.00 88.88 132 ASN A O 1
ATOM 1125 N N . LEU A 1 133 ? -10.555 -15.008 6.641 1.00 94.25 133 LEU A N 1
ATOM 1126 C CA . LEU A 1 133 ? -9.931 -14.426 5.457 1.00 94.25 133 LEU A CA 1
ATOM 1127 C C . LEU A 1 133 ? -8.557 -15.051 5.177 1.00 94.25 133 LEU A C 1
ATOM 1129 O O . LEU A 1 133 ? -7.807 -15.452 6.079 1.00 94.25 133 LEU A O 1
ATOM 1133 N N . THR A 1 134 ? -8.190 -15.101 3.900 1.00 94.06 134 THR A N 1
ATOM 1134 C CA . THR A 1 134 ? -6.829 -15.444 3.485 1.00 94.06 134 THR A CA 1
ATOM 1135 C C . THR A 1 134 ? -5.861 -14.285 3.739 1.00 94.06 134 THR A C 1
ATOM 1137 O O . THR A 1 134 ? -6.235 -13.122 3.695 1.00 94.06 134 THR A O 1
ATOM 1140 N N . SER A 1 135 ? -4.592 -14.605 4.001 1.00 92.56 135 SER A N 1
ATOM 1141 C CA . SER A 1 135 ? -3.523 -13.612 4.169 1.00 92.56 135 SER A CA 1
ATOM 1142 C C . SER A 1 135 ? -2.866 -13.192 2.851 1.00 92.56 135 SER A C 1
ATOM 1144 O O . SER A 1 135 ? -1.930 -12.404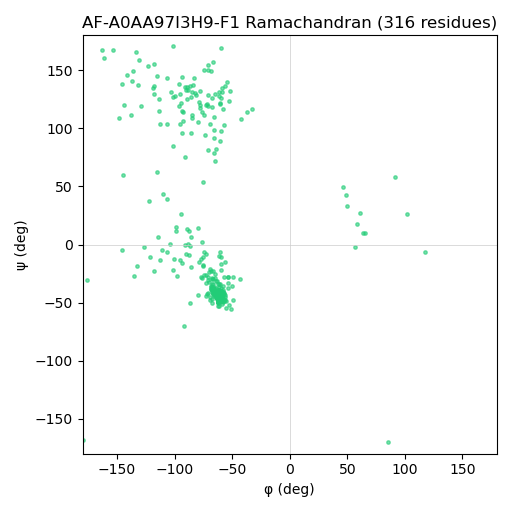 2.885 1.00 92.56 135 SER A O 1
ATOM 1146 N N . LYS A 1 136 ? -3.294 -13.757 1.713 1.00 94.12 136 LYS A N 1
ATOM 1147 C CA . LYS A 1 136 ? -2.762 -13.428 0.384 1.00 94.12 136 LYS A CA 1
ATOM 1148 C C . LYS A 1 136 ? -3.696 -12.462 -0.321 1.00 94.12 136 LYS A C 1
ATOM 1150 O O . LYS A 1 136 ? -4.879 -12.774 -0.465 1.00 94.12 136 LYS A O 1
ATOM 1155 N N . PHE A 1 137 ? -3.181 -11.343 -0.810 1.00 95.31 137 PHE A N 1
ATOM 1156 C CA . PHE A 1 137 ? -4.004 -10.290 -1.399 1.00 95.31 137 PHE A CA 1
ATOM 1157 C C . PHE A 1 137 ? -4.692 -10.761 -2.681 1.00 95.31 137 PHE A C 1
ATOM 1159 O O . PHE A 1 137 ? -5.902 -10.593 -2.815 1.00 95.31 137 PHE A O 1
ATOM 1166 N N . SER A 1 138 ? -3.972 -11.453 -3.574 1.00 93.12 138 SER A N 1
ATOM 1167 C CA . SER A 1 138 ? -4.569 -11.968 -4.820 1.00 93.12 138 SER A CA 1
ATOM 1168 C C . SER A 1 138 ? -5.727 -12.937 -4.567 1.00 93.12 138 SER A C 1
ATOM 1170 O O . SER A 1 138 ? -6.760 -12.887 -5.242 1.00 93.12 138 SER A O 1
ATOM 1172 N N . LYS A 1 139 ? -5.586 -13.800 -3.553 1.00 93.69 139 LYS A N 1
ATOM 1173 C CA . LYS A 1 139 ? -6.628 -14.752 -3.169 1.00 93.69 139 LYS A CA 1
ATOM 1174 C C . LYS A 1 139 ? -7.801 -14.039 -2.499 1.00 93.69 139 LYS A C 1
ATOM 1176 O O . LYS A 1 139 ? -8.934 -14.344 -2.848 1.00 93.69 139 LYS A O 1
ATOM 1181 N N . LEU A 1 140 ? -7.542 -13.078 -1.608 1.00 94.25 140 LEU A N 1
ATOM 1182 C CA . LEU A 1 140 ? -8.585 -12.282 -0.955 1.00 94.25 140 LEU A CA 1
ATOM 1183 C C . LEU A 1 140 ? -9.432 -11.549 -1.998 1.00 94.25 140 LEU A C 1
ATOM 1185 O O . LEU A 1 140 ? -10.655 -11.675 -2.000 1.00 94.25 140 LEU A O 1
ATOM 1189 N N . ARG A 1 141 ? -8.771 -10.864 -2.939 1.00 94.00 141 ARG A N 1
ATOM 1190 C CA . ARG A 1 141 ? -9.423 -10.194 -4.065 1.00 94.00 141 ARG A CA 1
ATOM 1191 C C . ARG A 1 141 ? -10.260 -11.173 -4.889 1.00 94.00 141 ARG A C 1
ATOM 1193 O O . ARG A 1 141 ? -11.426 -10.902 -5.142 1.00 94.00 141 ARG A O 1
ATOM 1200 N N . SER A 1 142 ? -9.705 -12.328 -5.258 1.00 92.75 142 SER A N 1
ATOM 1201 C CA . SER A 1 142 ? -10.426 -13.347 -6.042 1.00 92.75 142 SER A CA 1
ATOM 1202 C C . SER A 1 142 ? -11.663 -13.892 -5.317 1.00 92.75 142 SER A C 1
ATOM 1204 O O . SER A 1 142 ? -12.701 -14.109 -5.941 1.00 92.75 142 SER A O 1
ATOM 1206 N N . GLU A 1 143 ? -11.578 -14.117 -4.004 1.00 93.88 143 GLU A N 1
ATOM 1207 C CA . GLU A 1 143 ? -12.709 -14.583 -3.190 1.00 93.88 143 GLU A CA 1
ATOM 1208 C C . GLU A 1 143 ? -13.811 -13.518 -3.069 1.00 93.88 143 GLU A C 1
ATOM 1210 O O . GLU A 1 143 ? -14.987 -13.869 -3.082 1.00 93.88 143 GLU A O 1
ATOM 1215 N N . ILE A 1 144 ? -13.453 -12.233 -3.032 1.00 92.75 144 ILE A N 1
ATOM 1216 C CA . ILE A 1 144 ? -14.414 -11.119 -3.047 1.00 92.75 144 ILE A CA 1
ATOM 1217 C C . ILE A 1 144 ? -15.050 -10.943 -4.434 1.00 92.75 144 ILE A C 1
ATOM 1219 O O . ILE A 1 144 ? -16.264 -10.798 -4.547 1.00 92.75 144 ILE A O 1
ATOM 1223 N N . LEU A 1 145 ? -14.257 -10.999 -5.509 1.00 90.56 145 LEU A N 1
ATOM 1224 C CA . LEU A 1 145 ? -14.750 -10.888 -6.889 1.00 90.56 145 LEU A CA 1
ATOM 1225 C C . LEU A 1 145 ? -15.687 -12.031 -7.288 1.00 90.56 145 LEU A C 1
ATOM 1227 O O . LEU A 1 145 ? -16.583 -11.832 -8.099 1.00 90.56 145 LEU A O 1
ATOM 1231 N N . SER A 1 146 ? -15.465 -13.221 -6.730 1.00 92.50 146 SER A N 1
ATOM 1232 C CA . SER A 1 146 ? -16.343 -14.384 -6.908 1.00 92.50 146 SER A CA 1
ATOM 1233 C C . SER A 1 146 ? -17.517 -14.419 -5.928 1.00 92.50 146 SER A C 1
ATOM 1235 O O . SER A 1 146 ? -18.224 -15.421 -5.885 1.00 92.50 146 SER A O 1
ATOM 1237 N N . GLU A 1 147 ? -17.703 -13.362 -5.129 1.00 90.62 147 GLU A N 1
ATOM 1238 C CA . GLU A 1 147 ? -18.777 -13.227 -4.133 1.00 90.62 147 GLU A CA 1
ATOM 1239 C C . GLU A 1 147 ? -18.782 -14.339 -3.067 1.00 90.62 147 GLU A C 1
ATOM 1241 O O . GLU A 1 147 ? -19.753 -14.534 -2.340 1.00 90.62 147 GLU A O 1
ATOM 1246 N N . LYS A 1 148 ? -17.666 -15.063 -2.920 1.00 90.38 148 LYS A N 1
ATOM 1247 C CA . LYS A 1 148 ? -17.490 -16.100 -1.896 1.00 90.38 148 LYS A CA 1
ATOM 1248 C C . LYS A 1 148 ? -17.361 -15.491 -0.498 1.00 90.38 148 LYS A C 1
ATOM 1250 O O . LYS A 1 148 ? -17.696 -16.138 0.493 1.00 90.38 148 LYS A O 1
ATOM 1255 N N . ILE A 1 149 ? -16.814 -14.280 -0.419 1.00 90.38 149 ILE A N 1
ATOM 1256 C CA . ILE A 1 149 ? -16.627 -13.519 0.816 1.00 90.38 149 ILE A CA 1
ATOM 1257 C C . ILE A 1 149 ? -17.147 -12.102 0.590 1.00 90.38 149 ILE A C 1
ATOM 1259 O O . ILE A 1 149 ? -16.847 -11.486 -0.429 1.00 90.38 149 ILE A O 1
ATOM 1263 N N . MET A 1 150 ? -17.864 -11.573 1.578 1.00 90.62 150 MET A N 1
ATOM 1264 C CA . MET A 1 150 ? -18.312 -10.185 1.626 1.00 90.62 150 MET A CA 1
ATOM 1265 C C . MET A 1 150 ? -17.911 -9.600 2.982 1.00 90.62 150 MET A C 1
ATOM 1267 O O . MET A 1 150 ? -18.300 -10.136 4.020 1.00 90.62 150 MET A O 1
ATOM 1271 N N . ILE A 1 151 ? -17.076 -8.557 2.967 1.00 88.75 151 ILE A N 1
ATOM 1272 C CA . ILE A 1 151 ? -16.615 -7.866 4.184 1.00 88.75 151 ILE A CA 1
ATOM 1273 C C . ILE A 1 151 ? -17.574 -6.709 4.477 1.00 88.75 151 ILE A C 1
ATOM 1275 O O . ILE A 1 151 ? -18.386 -6.791 5.392 1.00 88.75 151 ILE A O 1
ATOM 1279 N N . ASP A 1 152 ? -17.524 -5.686 3.630 1.00 89.94 152 ASP A N 1
ATOM 1280 C CA . ASP A 1 152 ? -18.498 -4.606 3.504 1.00 89.94 152 ASP A CA 1
ATOM 1281 C C . ASP A 1 152 ? -18.441 -4.049 2.074 1.00 89.94 152 ASP A C 1
ATOM 1283 O O . ASP A 1 152 ? -17.530 -4.381 1.303 1.00 89.94 152 ASP A O 1
ATOM 1287 N N . ASP A 1 153 ? -19.433 -3.239 1.709 1.00 92.50 153 ASP A N 1
ATOM 1288 C CA . ASP A 1 153 ? -19.598 -2.740 0.342 1.00 92.50 153 ASP A CA 1
ATOM 1289 C C . ASP A 1 153 ? -18.408 -1.891 -0.122 1.00 92.50 153 ASP A C 1
ATOM 1291 O O . ASP A 1 153 ? -17.984 -2.010 -1.275 1.00 92.50 153 ASP A O 1
ATOM 1295 N N . ASP A 1 154 ? -17.819 -1.093 0.774 1.00 93.62 154 ASP A N 1
ATOM 1296 C CA . ASP A 1 154 ? -16.692 -0.224 0.443 1.00 93.62 154 ASP A CA 1
ATOM 1297 C C . ASP A 1 154 ? -15.429 -1.045 0.148 1.00 93.62 154 ASP A C 1
ATOM 1299 O O . ASP A 1 154 ? -14.777 -0.844 -0.883 1.00 93.62 154 ASP A O 1
ATOM 1303 N N . PHE A 1 155 ? -15.089 -2.013 1.008 1.00 92.69 155 PHE A N 1
ATOM 1304 C CA . PHE A 1 155 ? -13.961 -2.916 0.767 1.00 92.69 155 PHE A CA 1
ATOM 1305 C C . PHE A 1 155 ? -14.180 -3.759 -0.489 1.00 92.69 155 PHE A C 1
ATOM 1307 O O . PHE A 1 155 ? -13.244 -3.954 -1.269 1.00 92.69 155 PHE A O 1
ATOM 1314 N N . CYS A 1 156 ? -15.400 -4.250 -0.714 1.00 92.88 156 CYS A N 1
ATOM 1315 C CA . CYS A 1 156 ? -15.709 -5.025 -1.913 1.00 92.88 156 CYS A CA 1
ATOM 1316 C C . CYS A 1 156 ? -15.558 -4.177 -3.181 1.00 92.88 156 CYS A C 1
ATOM 1318 O O . CYS A 1 156 ? -15.010 -4.657 -4.176 1.00 92.88 156 CYS A O 1
ATOM 1320 N N . HIS A 1 157 ? -15.988 -2.913 -3.146 1.00 93.88 157 HIS A N 1
ATOM 1321 C CA . HIS A 1 157 ? -15.779 -1.971 -4.240 1.00 93.88 157 HIS A CA 1
ATOM 1322 C C . HIS A 1 157 ? -14.287 -1.698 -4.476 1.00 93.88 157 HIS A C 1
ATOM 1324 O O . HIS A 1 157 ? -13.823 -1.807 -5.612 1.00 93.88 157 HIS A O 1
ATOM 1330 N N . LEU A 1 158 ? -13.513 -1.456 -3.413 1.00 94.88 158 LEU A N 1
ATOM 1331 C CA . LEU A 1 158 ? -12.065 -1.253 -3.505 1.00 94.88 158 LEU A CA 1
ATOM 1332 C C . LEU A 1 158 ? -11.356 -2.447 -4.168 1.00 94.88 158 LEU A C 1
ATOM 1334 O O . LEU A 1 158 ? -10.499 -2.274 -5.032 1.00 94.88 158 LEU A O 1
ATOM 1338 N N . MET A 1 159 ? -11.730 -3.678 -3.813 1.00 93.69 159 MET A N 1
ATOM 1339 C CA . MET A 1 159 ? -11.151 -4.881 -4.425 1.00 93.69 159 MET A CA 1
ATOM 1340 C C . MET A 1 159 ? -11.543 -5.043 -5.903 1.00 93.69 159 MET A C 1
ATOM 1342 O O . MET A 1 159 ? -10.769 -5.595 -6.690 1.00 93.69 159 MET A O 1
ATOM 1346 N N . LYS A 1 160 ? -12.710 -4.531 -6.314 1.00 88.75 160 LYS A N 1
ATOM 1347 C CA . LYS A 1 160 ? -13.148 -4.539 -7.720 1.00 88.75 160 LYS A CA 1
ATOM 1348 C C . LYS A 1 160 ? -12.305 -3.609 -8.591 1.00 88.75 160 LYS A C 1
ATOM 1350 O O . LYS A 1 160 ? -11.953 -4.001 -9.699 1.00 88.75 160 LYS A O 1
ATOM 1355 N N . ILE A 1 161 ? -11.914 -2.446 -8.072 1.00 88.88 161 ILE A N 1
ATOM 1356 C CA . ILE A 1 161 ? -11.143 -1.427 -8.810 1.00 88.88 161 ILE A CA 1
ATOM 1357 C C . ILE A 1 161 ? -9.612 -1.609 -8.742 1.00 88.88 161 ILE A C 1
ATOM 1359 O O . ILE A 1 161 ? -8.865 -0.708 -9.100 1.00 88.88 161 ILE A O 1
ATOM 1363 N N . THR A 1 162 ? -9.121 -2.755 -8.260 1.00 91.81 162 THR A N 1
ATOM 1364 C CA . THR A 1 162 ? -7.677 -3.065 -8.151 1.00 91.81 162 THR A CA 1
ATOM 1365 C C . THR A 1 162 ? -7.212 -4.080 -9.198 1.00 91.81 162 THR A C 1
ATOM 1367 O O . THR A 1 162 ? -6.432 -4.985 -8.908 1.00 91.81 162 THR A O 1
ATOM 1370 N N . ASP A 1 163 ? -7.710 -3.982 -10.429 1.00 86.56 163 ASP A N 1
ATOM 1371 C CA . ASP A 1 163 ? -7.285 -4.840 -11.547 1.00 86.56 163 ASP A CA 1
ATOM 1372 C C . ASP A 1 163 ? -5.820 -4.633 -11.956 1.00 86.56 163 ASP A C 1
ATOM 1374 O O . ASP A 1 163 ? -5.161 -5.604 -12.326 1.00 86.56 163 ASP A O 1
ATOM 1378 N N . TRP A 1 164 ? -5.269 -3.434 -11.759 1.00 86.50 164 TRP A N 1
ATOM 1379 C CA . TRP A 1 164 ? -3.832 -3.149 -11.882 1.00 86.50 164 TRP A CA 1
ATOM 1380 C C . TRP A 1 164 ? -2.951 -4.084 -11.032 1.00 86.50 164 TRP A C 1
ATOM 1382 O O . TRP A 1 164 ? -1.808 -4.373 -11.389 1.00 86.50 164 TRP A O 1
ATOM 1392 N N . TYR A 1 165 ? -3.468 -4.609 -9.913 1.00 88.62 165 TYR A N 1
ATOM 1393 C CA . TYR A 1 165 ? -2.716 -5.537 -9.070 1.00 88.62 165 TYR A CA 1
ATOM 1394 C C . TYR A 1 165 ? -2.522 -6.905 -9.738 1.00 88.62 165 TYR A C 1
ATOM 1396 O O . TYR A 1 165 ? -1.569 -7.609 -9.403 1.00 88.62 165 TYR A O 1
ATOM 1404 N N . ASP A 1 166 ? -3.379 -7.295 -10.689 1.00 84.19 166 ASP A N 1
ATOM 1405 C CA . ASP A 1 166 ? -3.213 -8.565 -11.403 1.00 84.19 166 ASP A CA 1
ATOM 1406 C C . ASP A 1 166 ? -1.868 -8.604 -12.134 1.00 84.19 166 ASP A C 1
ATOM 1408 O O . ASP A 1 166 ? -1.198 -9.632 -12.104 1.00 84.19 166 ASP A O 1
ATOM 1412 N N . GLU A 1 167 ? -1.429 -7.478 -12.699 1.00 78.56 167 GLU A N 1
ATOM 1413 C CA . GLU A 1 167 ? -0.119 -7.339 -13.335 1.00 78.56 167 GLU A CA 1
ATOM 1414 C C . GLU A 1 167 ? 1.033 -7.423 -12.323 1.00 78.56 167 GLU A C 1
ATOM 1416 O O . GLU A 1 167 ? 1.975 -8.195 -12.510 1.00 78.56 167 GLU A O 1
ATOM 1421 N N . VAL A 1 168 ? 0.930 -6.703 -11.202 1.00 84.81 168 VAL A N 1
ATOM 1422 C CA . VAL A 1 168 ? 1.910 -6.756 -10.102 1.00 84.81 168 VAL A CA 1
ATOM 1423 C C . VAL A 1 168 ? 2.068 -8.181 -9.563 1.00 84.81 168 VAL A C 1
ATOM 1425 O O . VAL A 1 168 ? 3.185 -8.675 -9.374 1.00 84.81 168 VAL A O 1
ATOM 1428 N N . HIS A 1 169 ? 0.947 -8.863 -9.324 1.00 84.38 169 HIS A N 1
ATOM 1429 C CA . HIS A 1 169 ? 0.930 -10.251 -8.879 1.00 84.38 169 HIS A CA 1
ATOM 1430 C C . HIS A 1 169 ? 1.551 -11.174 -9.922 1.00 84.38 169 HIS A C 1
ATOM 1432 O O . HIS A 1 169 ? 2.368 -12.036 -9.588 1.00 84.38 169 HIS A O 1
ATOM 1438 N N . TRP A 1 170 ? 1.171 -10.979 -11.180 1.00 74.81 170 TRP A N 1
ATOM 1439 C CA . TRP A 1 170 ? 1.602 -11.796 -12.296 1.00 74.81 170 TRP A CA 1
ATOM 1440 C C . TRP A 1 170 ? 3.112 -11.729 -12.498 1.00 74.81 170 TRP A C 1
ATOM 1442 O O . TRP A 1 170 ? 3.743 -12.792 -12.475 1.00 74.81 170 TRP A O 1
ATOM 1452 N N . ILE A 1 171 ? 3.690 -10.520 -12.548 1.00 70.69 171 ILE A N 1
ATOM 1453 C CA . ILE A 1 171 ? 5.144 -10.318 -12.577 1.00 70.69 171 ILE A CA 1
ATOM 1454 C C . ILE A 1 171 ? 5.756 -11.115 -11.431 1.00 70.69 171 ILE A C 1
ATOM 1456 O O . ILE A 1 171 ? 6.524 -12.030 -11.689 1.00 70.69 171 ILE A O 1
ATOM 1460 N N . ARG A 1 172 ? 5.334 -10.929 -10.176 1.00 73.38 172 ARG A N 1
ATOM 1461 C CA . ARG A 1 172 ? 5.944 -11.649 -9.043 1.00 73.38 172 ARG A CA 1
ATOM 1462 C C . ARG A 1 172 ? 5.894 -13.183 -9.147 1.00 73.38 172 ARG A C 1
ATOM 1464 O O . ARG A 1 172 ? 6.817 -13.835 -8.648 1.00 73.38 172 ARG A O 1
ATOM 1471 N N . THR A 1 173 ? 4.827 -13.761 -9.705 1.00 65.62 173 THR A N 1
ATOM 1472 C CA . THR A 1 173 ? 4.575 -15.220 -9.678 1.00 65.62 173 THR A CA 1
ATOM 1473 C C . THR A 1 173 ? 5.424 -16.059 -10.635 1.00 65.62 173 THR A C 1
ATOM 1475 O O . THR A 1 173 ? 5.568 -17.271 -10.414 1.00 65.62 173 THR A O 1
ATOM 1478 N N . GLU A 1 174 ? 6.034 -15.450 -11.649 1.00 57.31 174 GLU A N 1
ATOM 1479 C CA . GLU A 1 174 ? 7.014 -16.140 -12.487 1.00 57.31 174 GLU A CA 1
ATOM 1480 C C . GLU A 1 174 ? 8.322 -16.410 -11.734 1.00 57.31 174 GLU A C 1
ATOM 1482 O O . GLU A 1 174 ? 8.649 -15.738 -10.764 1.00 57.31 174 GLU A O 1
ATOM 1487 N N . ALA A 1 175 ? 9.079 -17.435 -12.131 1.00 43.66 175 ALA A N 1
ATOM 1488 C CA . ALA A 1 175 ? 10.384 -17.735 -11.513 1.00 43.66 175 ALA A CA 1
ATOM 1489 C C . ALA A 1 175 ? 11.578 -17.557 -12.438 1.00 43.66 175 ALA A C 1
ATOM 1491 O O . ALA A 1 175 ? 12.699 -17.884 -12.062 1.00 43.66 175 ALA A O 1
ATOM 1492 N N . THR A 1 176 ? 11.354 -17.034 -13.635 1.00 48.97 176 THR A N 1
ATOM 1493 C CA . THR A 1 176 ? 12.421 -16.692 -14.578 1.00 48.97 176 THR A CA 1
ATOM 1494 C C . THR A 1 176 ? 12.844 -15.225 -14.463 1.00 48.97 176 THR A C 1
ATOM 1496 O O . THR A 1 176 ? 13.349 -14.646 -15.428 1.00 48.97 176 THR A O 1
ATOM 1499 N N . HIS A 1 177 ? 12.651 -14.640 -13.274 1.00 46.19 177 HIS A N 1
ATOM 1500 C CA . HIS A 1 177 ? 13.115 -13.313 -12.868 1.00 46.19 177 HIS A CA 1
ATOM 1501 C C . HIS A 1 177 ? 14.623 -13.228 -12.929 1.00 46.19 177 HIS A C 1
ATOM 1503 O O . HIS A 1 177 ? 15.316 -13.603 -11.987 1.00 46.19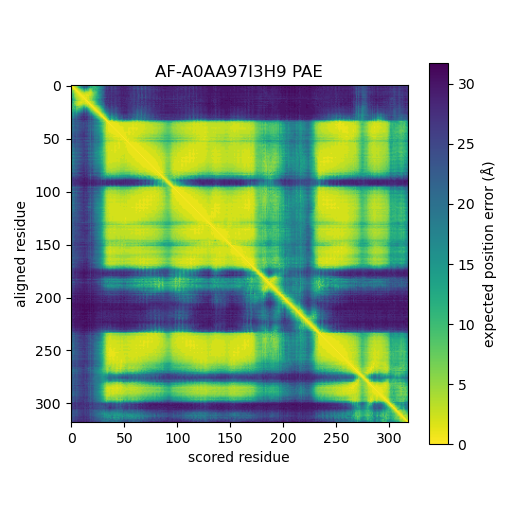 177 HIS A O 1
ATOM 1509 N N . SER A 1 178 ? 15.101 -12.833 -14.105 1.00 38.53 178 SER A N 1
ATOM 1510 C CA . S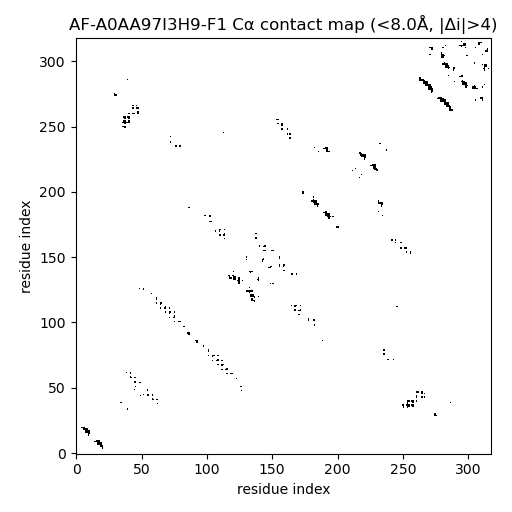ER A 1 178 ? 16.394 -12.199 -14.369 1.00 38.53 178 SER A CA 1
ATOM 1511 C C . SER A 1 178 ? 16.522 -11.820 -15.853 1.00 38.53 178 SER A C 1
ATOM 1513 O O . SER A 1 178 ? 17.241 -10.879 -16.163 1.00 38.53 178 SER A O 1
ATOM 1515 N N . LEU A 1 179 ? 15.891 -12.553 -16.793 1.00 44.22 179 LEU A N 1
ATOM 1516 C CA . LEU A 1 179 ? 16.299 -12.488 -18.215 1.00 44.22 179 LEU A CA 1
ATOM 1517 C C . LEU A 1 179 ? 15.192 -12.617 -19.279 1.00 44.22 179 LEU A C 1
ATOM 1519 O O . LEU A 1 179 ? 15.490 -12.482 -20.465 1.00 44.22 179 LEU A O 1
ATOM 1523 N N . PHE A 1 180 ? 13.931 -12.870 -18.920 1.00 43.22 180 PHE A N 1
ATOM 1524 C CA . PHE A 1 180 ? 12.873 -13.007 -19.929 1.00 43.22 180 PHE A CA 1
ATOM 1525 C C . PHE A 1 180 ? 12.144 -11.688 -20.176 1.00 43.22 180 PHE A C 1
ATOM 1527 O O . PHE A 1 180 ? 11.208 -11.370 -19.462 1.00 43.22 180 PHE A O 1
ATOM 1534 N N . GLY A 1 181 ? 12.567 -10.960 -21.212 1.00 48.41 181 GLY A N 1
ATOM 1535 C CA . GLY A 1 181 ? 11.708 -10.267 -22.188 1.00 48.41 181 GLY A CA 1
ATOM 1536 C C . GLY A 1 181 ? 10.659 -9.239 -21.738 1.00 48.41 181 GLY A C 1
ATOM 1537 O O . GLY A 1 181 ? 10.015 -8.684 -22.619 1.00 48.41 181 GLY A O 1
ATOM 1538 N N . PHE A 1 182 ? 10.461 -8.965 -20.446 1.00 52.66 182 PHE A N 1
ATOM 1539 C CA . PHE A 1 182 ? 9.465 -7.990 -19.991 1.00 52.66 182 PHE A CA 1
ATOM 1540 C C . PHE A 1 182 ? 9.819 -6.595 -20.459 1.00 52.66 182 PHE A C 1
ATOM 1542 O O . PHE A 1 182 ? 8.938 -5.880 -20.897 1.00 52.66 182 PHE A O 1
ATOM 1549 N N . LEU A 1 183 ? 11.101 -6.238 -20.416 1.00 54.41 183 LEU A N 1
ATOM 1550 C CA . LEU A 1 183 ? 11.602 -5.003 -20.990 1.00 54.41 183 LEU A CA 1
ATOM 1551 C C . LEU A 1 183 ? 12.307 -5.294 -22.308 1.00 54.41 183 LEU A C 1
ATOM 1553 O O . LEU A 1 183 ? 13.167 -6.173 -22.397 1.00 54.41 183 LEU A O 1
ATOM 1557 N N . PHE A 1 184 ? 11.957 -4.534 -23.332 1.00 57.59 184 PHE A N 1
ATOM 1558 C CA . PHE A 1 184 ? 12.602 -4.571 -24.635 1.00 57.59 184 PHE A CA 1
ATOM 1559 C C . PHE A 1 184 ? 12.890 -3.157 -25.112 1.00 57.59 184 PHE A C 1
ATOM 1561 O O . PHE A 1 184 ? 12.369 -2.190 -24.577 1.00 57.59 184 PHE A O 1
ATOM 1568 N N . PHE A 1 185 ? 13.722 -3.028 -26.136 1.00 54.16 185 PHE A N 1
ATOM 1569 C CA . PHE A 1 185 ? 14.023 -1.737 -26.736 1.00 54.16 185 PHE A CA 1
ATOM 1570 C C . PHE A 1 185 ? 13.455 -1.733 -28.145 1.00 54.16 185 PHE A C 1
ATOM 1572 O O . PHE A 1 185 ? 13.720 -2.642 -28.937 1.00 54.16 185 PHE A O 1
ATOM 1579 N N . SER A 1 186 ? 12.627 -0.734 -28.441 1.00 53.78 186 SER A N 1
ATOM 1580 C CA . SER A 1 186 ? 12.112 -0.505 -29.789 1.00 53.78 186 SER A CA 1
ATOM 1581 C C . SER A 1 186 ? 13.262 -0.267 -30.780 1.00 53.78 186 SER A C 1
ATOM 1583 O O . SER A 1 186 ? 14.415 -0.057 -30.395 1.00 53.78 186 SER A O 1
ATOM 1585 N N . LYS A 1 187 ? 12.959 -0.264 -32.087 1.00 48.66 187 LYS A N 1
ATOM 1586 C CA . LYS A 1 187 ? 13.954 0.104 -33.113 1.00 48.66 187 LYS A CA 1
ATOM 1587 C C . LYS A 1 187 ? 14.526 1.512 -32.887 1.00 48.66 187 LYS A C 1
ATOM 1589 O O . LYS A 1 187 ? 15.685 1.734 -33.221 1.00 48.66 187 LYS A O 1
ATOM 1594 N N . ASP A 1 188 ? 13.744 2.387 -32.259 1.00 53.28 188 ASP A N 1
ATOM 1595 C CA . ASP A 1 188 ? 14.105 3.764 -31.912 1.00 53.28 188 ASP A CA 1
ATOM 1596 C C . ASP A 1 188 ? 14.777 3.852 -30.527 1.00 53.28 188 ASP A C 1
ATOM 1598 O O . ASP A 1 188 ? 14.834 4.919 -29.924 1.00 53.28 188 ASP A O 1
ATOM 1602 N N . GLY A 1 189 ? 15.194 2.707 -29.969 1.00 53.00 189 GLY A N 1
ATOM 1603 C CA . GLY A 1 189 ? 15.857 2.573 -28.670 1.00 53.00 189 GLY A CA 1
ATOM 1604 C C . GLY A 1 189 ? 15.016 2.948 -27.460 1.00 53.00 189 GLY A C 1
ATOM 1605 O O . GLY A 1 189 ? 15.531 2.985 -26.349 1.00 53.00 189 GLY A O 1
ATOM 1606 N N . LYS A 1 190 ? 13.713 3.173 -27.642 1.00 55.81 190 LYS A N 1
ATOM 1607 C CA . LYS A 1 190 ? 12.800 3.393 -26.520 1.00 55.81 190 LYS A CA 1
ATOM 1608 C C . LYS A 1 190 ? 12.642 2.123 -25.683 1.00 55.81 190 LYS A C 1
ATOM 1610 O O . LYS A 1 190 ? 12.274 1.112 -26.293 1.00 55.81 190 LYS A O 1
ATOM 1615 N N . PRO A 1 191 ? 12.866 2.147 -24.354 1.00 57.78 191 PRO A N 1
ATOM 1616 C CA . PRO A 1 191 ? 12.472 1.054 -23.484 1.00 57.78 191 PRO A CA 1
ATOM 1617 C C . PRO A 1 191 ? 10.954 0.884 -23.541 1.00 57.78 191 PRO A C 1
ATOM 1619 O O . PRO A 1 191 ? 10.182 1.836 -23.426 1.00 57.78 191 PRO A O 1
ATOM 1622 N N . GLY A 1 192 ? 10.552 -0.354 -23.742 1.00 53.62 192 GLY A N 1
ATOM 1623 C CA . GLY A 1 192 ? 9.189 -0.811 -23.874 1.00 53.62 192 GLY A CA 1
ATOM 1624 C C . GLY A 1 192 ? 8.942 -2.003 -22.975 1.00 53.62 192 GLY A C 1
ATOM 1625 O O . GLY A 1 192 ? 9.891 -2.695 -22.601 1.00 53.62 192 GLY A O 1
ATOM 1626 N N . TYR A 1 193 ? 7.679 -2.257 -22.655 1.00 53.94 193 TYR A N 1
ATOM 1627 C CA . TYR A 1 193 ? 7.284 -3.394 -21.834 1.00 53.94 193 TYR A CA 1
ATOM 1628 C C . TYR A 1 193 ? 6.358 -4.370 -22.583 1.00 53.94 193 TYR A C 1
ATOM 1630 O O . TYR A 1 193 ? 5.462 -3.939 -23.307 1.00 53.94 193 TYR A O 1
ATOM 1638 N N . LEU A 1 194 ? 6.589 -5.684 -22.454 1.00 54.91 194 LEU A N 1
ATOM 1639 C CA . LEU A 1 194 ? 5.719 -6.734 -23.003 1.00 54.91 194 LEU A CA 1
ATOM 1640 C C . LEU A 1 194 ? 4.704 -7.199 -21.952 1.00 54.91 194 LEU A C 1
ATOM 1642 O O . LEU A 1 194 ? 5.059 -7.871 -20.988 1.00 54.91 194 LEU A O 1
ATOM 1646 N N . ASN A 1 195 ? 3.420 -6.953 -22.218 1.00 47.44 195 ASN A N 1
ATOM 1647 C CA . ASN A 1 195 ? 2.303 -7.317 -21.337 1.00 47.44 195 ASN A CA 1
ATOM 1648 C C . ASN A 1 195 ? 1.874 -8.810 -21.433 1.00 47.44 195 ASN A C 1
ATOM 1650 O O . ASN A 1 195 ? 0.784 -9.184 -21.005 1.00 47.44 195 ASN A O 1
ATOM 1654 N N . GLN A 1 196 ? 2.683 -9.700 -22.035 1.00 46.78 196 GLN A N 1
ATOM 1655 C CA . GLN A 1 196 ? 2.387 -11.144 -22.117 1.00 46.78 196 GLN A CA 1
ATOM 1656 C C . GLN A 1 196 ? 3.645 -12.033 -22.047 1.00 46.78 196 GLN A C 1
ATOM 1658 O O . GLN A 1 196 ? 4.662 -11.759 -22.680 1.00 46.78 196 GLN A O 1
ATOM 1663 N N . ILE A 1 197 ? 3.549 -13.143 -21.300 1.00 47.31 197 ILE A N 1
ATOM 1664 C CA . ILE A 1 197 ? 4.622 -14.130 -21.068 1.00 47.31 197 ILE A CA 1
ATOM 1665 C C . ILE A 1 197 ? 4.556 -15.287 -22.073 1.00 47.31 197 ILE A C 1
ATOM 1667 O O . ILE A 1 197 ? 3.482 -15.803 -22.379 1.00 47.31 197 ILE A O 1
ATOM 1671 N N . TYR A 1 198 ? 5.737 -15.774 -22.467 1.00 40.88 198 TYR A N 1
ATOM 1672 C CA . TYR A 1 198 ? 5.941 -16.959 -23.308 1.00 40.88 198 TYR A CA 1
ATOM 1673 C C . TYR A 1 198 ? 5.714 -18.324 -22.615 1.00 40.88 198 TYR A C 1
ATOM 1675 O O . TYR A 1 198 ? 5.383 -19.282 -23.303 1.00 40.88 198 TYR A O 1
ATOM 1683 N N . ASN A 1 199 ? 5.867 -18.451 -21.289 1.00 38.94 199 ASN A N 1
ATOM 1684 C CA . ASN A 1 199 ? 5.693 -19.708 -20.539 1.00 38.94 199 ASN A CA 1
ATOM 1685 C C . ASN A 1 199 ? 4.934 -19.512 -19.211 1.00 38.94 199 ASN A C 1
ATOM 1687 O O . ASN A 1 199 ? 5.479 -18.929 -18.285 1.00 38.94 199 ASN A O 1
ATOM 1691 N N . LYS A 1 200 ? 3.703 -20.035 -19.086 1.00 42.28 200 LYS A N 1
ATOM 1692 C CA . LYS A 1 200 ? 2.918 -20.000 -17.832 1.00 42.28 200 LYS A CA 1
ATOM 1693 C C . LYS A 1 200 ? 3.294 -21.152 -16.888 1.00 42.28 200 LYS A C 1
ATOM 1695 O O . LYS A 1 200 ? 3.361 -22.309 -17.311 1.00 42.28 200 LYS A O 1
ATOM 1700 N N . ARG A 1 201 ? 3.420 -20.882 -15.583 1.00 38.59 201 ARG A N 1
ATOM 1701 C CA . ARG A 1 201 ? 3.481 -21.927 -14.536 1.00 38.59 201 ARG A CA 1
ATOM 1702 C C . ARG A 1 201 ? 2.134 -22.632 -14.306 1.00 38.59 201 ARG A C 1
ATOM 1704 O O . ARG A 1 201 ? 1.066 -22.032 -14.409 1.00 38.59 201 ARG A O 1
ATOM 1711 N N . LYS A 1 202 ? 2.188 -23.909 -13.891 1.00 34.53 202 LYS A N 1
ATOM 1712 C CA . LYS A 1 202 ? 1.023 -24.655 -13.369 1.00 34.53 202 LYS A CA 1
ATOM 1713 C C . LYS A 1 202 ? 0.471 -23.954 -12.118 1.00 34.53 202 LYS A C 1
ATOM 1715 O O . LYS A 1 202 ? 1.194 -23.815 -11.136 1.00 34.53 202 LYS A O 1
ATOM 1720 N N . GLY A 1 203 ? -0.806 -23.567 -12.152 1.00 37.62 203 GLY A N 1
ATOM 1721 C CA . GLY A 1 203 ? -1.525 -22.959 -11.021 1.00 37.62 203 GLY A CA 1
AT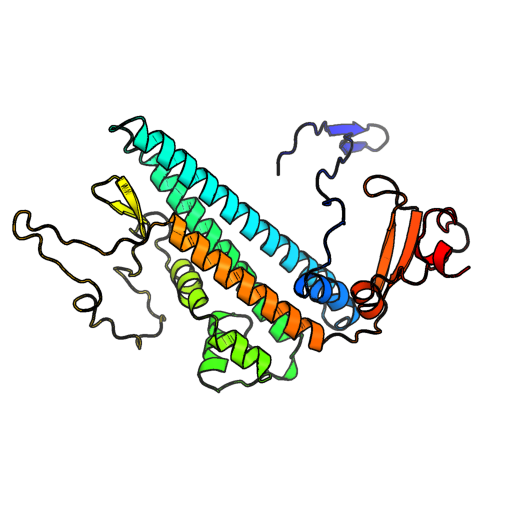OM 1722 C C . GLY A 1 203 ? -2.017 -21.524 -11.247 1.00 37.62 203 GLY A C 1
ATOM 1723 O O . GLY A 1 203 ? -2.751 -21.011 -10.408 1.00 37.62 203 GLY A O 1
ATOM 1724 N N . VAL A 1 204 ? -1.663 -20.889 -12.370 1.00 39.19 204 VAL A N 1
ATOM 1725 C CA . VAL A 1 204 ? -2.244 -19.602 -12.792 1.00 39.19 204 VAL A CA 1
ATOM 1726 C C . VAL A 1 204 ? -3.635 -19.857 -13.399 1.00 39.19 204 VAL A C 1
ATOM 1728 O O . VAL A 1 204 ? -3.745 -20.766 -14.227 1.00 39.19 204 VAL A O 1
ATOM 1731 N N . PRO A 1 205 ? -4.696 -19.111 -13.022 1.00 37.03 205 PRO A N 1
ATOM 1732 C CA . PRO A 1 205 ? -6.041 -19.314 -13.557 1.00 37.03 205 PRO A CA 1
ATOM 1733 C C . PRO A 1 205 ? -6.046 -19.310 -15.091 1.00 37.03 205 PRO A C 1
ATOM 1735 O O . PRO A 1 205 ? -5.601 -18.361 -15.736 1.00 37.03 205 PRO A O 1
ATOM 1738 N N . SER A 1 206 ? -6.556 -20.390 -15.678 1.00 42.78 206 SER A N 1
ATOM 1739 C CA . SER A 1 206 ? -6.563 -20.659 -17.121 1.00 42.78 206 SER A CA 1
ATOM 1740 C C . SER A 1 206 ? -7.556 -19.808 -17.921 1.00 42.78 206 SER A C 1
ATOM 1742 O O . SER A 1 206 ? -7.533 -19.848 -19.146 1.00 42.78 206 SER A O 1
ATOM 1744 N N . ASN A 1 207 ? -8.423 -19.038 -17.258 1.00 38.53 207 ASN A N 1
ATOM 1745 C CA . ASN A 1 207 ? -9.689 -18.602 -17.858 1.00 38.53 207 ASN A CA 1
ATOM 1746 C C . ASN A 1 207 ? -9.692 -17.176 -18.435 1.00 38.53 207 ASN A C 1
ATOM 1748 O O . ASN A 1 207 ? -10.750 -16.682 -18.810 1.00 38.53 207 ASN A O 1
ATOM 1752 N N . LYS A 1 208 ? -8.535 -16.521 -18.578 1.00 35.72 208 LYS A N 1
ATOM 1753 C CA . LYS A 1 208 ? -8.404 -15.441 -19.570 1.00 35.72 208 LYS A CA 1
ATOM 1754 C C . LYS A 1 208 ? -7.864 -16.070 -20.850 1.00 35.72 208 LYS A C 1
ATOM 1756 O O . LYS A 1 208 ? -6.702 -16.475 -20.889 1.00 35.72 208 LYS A O 1
ATOM 1761 N N . ASN A 1 209 ? -8.757 -16.202 -21.833 1.00 32.09 209 ASN A N 1
ATOM 1762 C CA . ASN A 1 209 ? -8.500 -16.716 -23.175 1.00 32.09 209 ASN A CA 1
ATOM 1763 C C . ASN A 1 209 ? -7.123 -16.267 -23.680 1.00 32.09 209 ASN A C 1
ATOM 1765 O O . ASN A 1 209 ? -6.879 -15.084 -23.902 1.00 32.09 209 ASN A O 1
ATOM 1769 N N . VAL A 1 210 ? -6.232 -17.239 -23.865 1.00 35.97 210 VAL A N 1
ATOM 1770 C CA . VAL A 1 210 ? -4.919 -17.072 -24.510 1.00 35.97 210 VAL A CA 1
ATOM 1771 C C . VAL A 1 210 ? -5.077 -16.975 -26.040 1.00 35.97 210 VAL A C 1
ATOM 1773 O O . VAL A 1 210 ? -4.100 -16.804 -26.759 1.00 35.97 210 VAL A O 1
ATOM 1776 N N . ASP A 1 211 ? -6.313 -17.007 -26.546 1.00 29.78 211 ASP A N 1
ATOM 1777 C CA . ASP A 1 211 ? -6.608 -17.074 -27.977 1.00 29.78 211 ASP A CA 1
ATOM 1778 C C . ASP A 1 211 ? -6.398 -15.778 -28.766 1.00 29.78 211 ASP A C 1
ATOM 1780 O O . ASP A 1 211 ? -6.391 -15.835 -29.988 1.00 29.78 211 ASP A O 1
ATOM 1784 N N . ASN A 1 212 ? -6.100 -14.637 -28.137 1.00 34.28 212 ASN A N 1
ATOM 1785 C CA . ASN A 1 212 ? -6.010 -13.367 -28.865 1.00 34.28 212 ASN A CA 1
ATOM 1786 C C . ASN A 1 212 ? -4.672 -12.627 -28.763 1.00 34.28 212 ASN A C 1
ATOM 1788 O O . ASN A 1 212 ? -4.632 -11.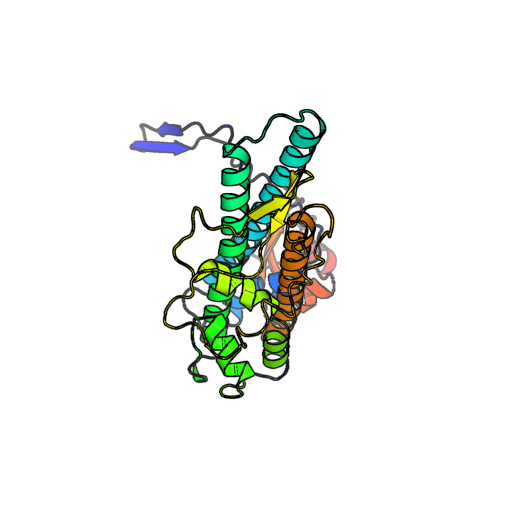402 -28.833 1.00 34.28 212 ASN A O 1
ATOM 1792 N N . ILE A 1 213 ? -3.550 -13.359 -28.759 1.00 32.22 213 ILE A N 1
ATOM 1793 C CA . ILE A 1 213 ? -2.273 -12.789 -29.244 1.00 32.22 213 ILE A CA 1
ATOM 1794 C C . ILE A 1 213 ? -2.456 -12.218 -30.665 1.00 32.22 213 ILE A C 1
ATOM 1796 O O . ILE A 1 213 ? -1.847 -11.211 -31.001 1.00 32.22 213 ILE A O 1
ATOM 1800 N N . LYS A 1 214 ? -3.320 -12.823 -31.498 1.00 31.70 214 LYS A N 1
ATOM 1801 C CA . LYS A 1 214 ? -3.601 -12.355 -32.867 1.00 31.70 214 LYS A CA 1
ATOM 1802 C C . LYS A 1 214 ? -4.525 -11.137 -32.961 1.00 31.70 214 LYS A C 1
ATOM 1804 O O . LYS A 1 214 ? -4.360 -10.378 -33.910 1.00 31.70 214 LYS A O 1
ATOM 1809 N N . ASP A 1 215 ? -5.422 -10.928 -31.996 1.00 32.88 215 ASP A N 1
ATOM 1810 C CA . ASP A 1 215 ? -6.394 -9.823 -32.056 1.00 32.88 215 ASP A CA 1
ATOM 1811 C C . ASP A 1 215 ? -6.002 -8.620 -31.178 1.00 32.88 215 ASP A C 1
ATOM 1813 O O . ASP A 1 215 ? -6.447 -7.506 -31.446 1.00 32.88 215 ASP A O 1
ATOM 1817 N N . HIS A 1 216 ? -5.152 -8.807 -30.156 1.00 31.27 216 HIS A N 1
ATOM 1818 C CA . HIS A 1 216 ? -4.650 -7.718 -29.298 1.00 31.27 216 HIS A CA 1
ATOM 1819 C C . HIS A 1 216 ? -3.239 -7.240 -29.652 1.00 31.27 216 HIS A C 1
ATOM 1821 O O . HIS A 1 216 ? -2.832 -6.169 -29.216 1.00 31.27 216 HIS A O 1
ATOM 1827 N N . ILE A 1 217 ? -2.513 -7.983 -30.490 1.00 33.59 217 ILE A N 1
ATOM 1828 C CA . ILE A 1 217 ? -1.392 -7.437 -31.251 1.00 33.59 217 ILE A CA 1
ATOM 1829 C C . ILE A 1 217 ? -1.968 -7.060 -32.611 1.00 33.59 217 ILE A C 1
ATOM 1831 O O . ILE A 1 217 ? -2.188 -7.929 -33.455 1.00 33.59 217 ILE A O 1
ATOM 1835 N N . LYS A 1 218 ? -2.209 -5.770 -32.868 1.00 30.23 218 LYS A N 1
ATOM 1836 C CA . LYS A 1 218 ? -2.377 -5.316 -34.254 1.00 30.23 218 LYS A CA 1
ATOM 1837 C C . LYS A 1 218 ? -1.040 -5.503 -34.965 1.00 30.23 218 LYS A C 1
ATOM 1839 O O . LYS A 1 218 ? -0.183 -4.626 -34.961 1.00 30.23 218 LYS A O 1
ATOM 1844 N N . PHE A 1 219 ? -0.866 -6.666 -35.586 1.00 35.44 219 PHE A N 1
ATOM 1845 C CA . PHE A 1 219 ? 0.178 -6.907 -36.569 1.00 35.44 219 PHE A CA 1
ATOM 1846 C C . PHE A 1 219 ? -0.110 -6.028 -37.792 1.00 35.44 219 PHE A C 1
ATOM 1848 O O . PHE A 1 219 ? -0.608 -6.510 -38.809 1.00 35.44 219 PHE A O 1
ATOM 1855 N N . GLU A 1 220 ? 0.205 -4.735 -37.738 1.00 33.22 220 GLU A N 1
ATOM 1856 C CA . GLU A 1 220 ? 0.448 -4.013 -38.980 1.00 33.22 220 GLU A CA 1
ATOM 1857 C C . GLU A 1 220 ? 1.715 -4.621 -39.576 1.00 33.22 220 GLU A C 1
ATOM 1859 O O . GLU A 1 220 ? 2.839 -4.343 -39.149 1.00 33.22 220 GLU A O 1
ATOM 1864 N N . LYS A 1 221 ? 1.525 -5.542 -40.527 1.00 33.50 221 LYS A N 1
ATOM 1865 C CA . LYS A 1 221 ? 2.587 -5.940 -41.443 1.00 33.50 221 LYS A CA 1
ATOM 1866 C C . LYS A 1 221 ? 3.038 -4.666 -42.140 1.00 33.50 221 LYS A C 1
ATOM 1868 O O . LYS A 1 221 ? 2.375 -4.191 -43.053 1.00 33.50 221 LYS A O 1
ATOM 1873 N N . ASP A 1 222 ? 4.177 -4.144 -41.714 1.00 36.75 222 ASP A N 1
ATOM 1874 C CA . ASP A 1 222 ? 4.967 -3.227 -42.512 1.00 36.75 222 ASP A CA 1
ATOM 1875 C C . ASP A 1 222 ? 5.336 -3.977 -43.802 1.00 36.75 222 ASP A C 1
ATOM 1877 O O . ASP A 1 222 ? 6.215 -4.849 -43.815 1.00 36.75 222 ASP A O 1
ATOM 1881 N N . THR A 1 223 ? 4.565 -3.732 -44.866 1.00 39.78 223 THR A N 1
ATOM 1882 C CA . THR A 1 223 ? 4.589 -4.486 -46.130 1.00 39.78 223 THR A CA 1
ATOM 1883 C C . THR A 1 223 ? 5.936 -4.412 -46.844 1.00 39.78 223 THR A C 1
ATOM 1885 O O . THR A 1 223 ? 6.164 -5.168 -47.783 1.00 39.78 223 THR A O 1
ATOM 1888 N N . VAL A 1 224 ? 6.841 -3.545 -46.385 1.00 40.00 224 VAL A N 1
ATOM 1889 C CA . VAL A 1 224 ? 8.174 -3.352 -46.963 1.00 40.00 224 VAL A CA 1
ATOM 1890 C C . VAL A 1 224 ? 9.261 -4.127 -46.203 1.00 40.00 224 VAL A C 1
ATOM 1892 O O . VAL A 1 224 ? 10.261 -4.504 -46.808 1.00 40.00 224 VAL A O 1
ATOM 1895 N N . SER A 1 225 ? 9.091 -4.415 -44.903 1.00 38.47 225 SER A N 1
ATOM 1896 C CA . SER A 1 225 ? 10.179 -4.962 -44.066 1.00 38.47 225 SER A CA 1
ATOM 1897 C C . SER A 1 225 ? 9.904 -6.316 -43.404 1.00 38.47 225 SER A C 1
ATOM 1899 O O . SER A 1 225 ? 10.829 -6.919 -42.853 1.00 38.47 225 SER A O 1
ATOM 1901 N N . GLY A 1 226 ? 8.660 -6.811 -43.424 1.00 31.25 226 GLY A N 1
ATOM 1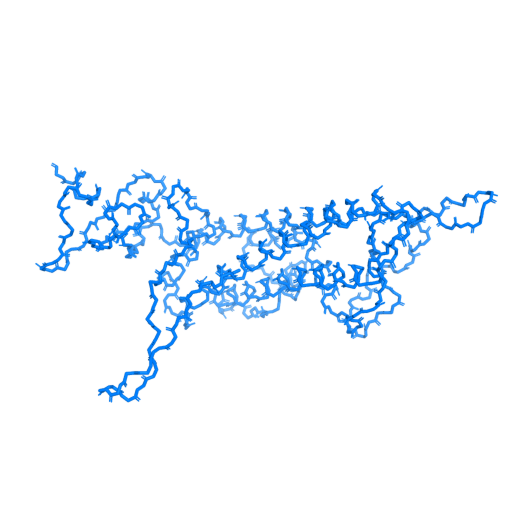902 C CA . GLY A 1 226 ? 8.301 -8.111 -42.838 1.00 31.25 226 GLY A CA 1
ATOM 1903 C C . GLY A 1 226 ? 8.485 -8.207 -41.315 1.00 31.25 226 GLY A C 1
ATOM 1904 O O . GLY A 1 226 ? 8.382 -9.298 -40.755 1.00 31.25 226 GLY A O 1
ATOM 1905 N N . ARG A 1 227 ? 8.753 -7.092 -40.622 1.00 28.27 227 ARG A N 1
ATOM 1906 C CA . ARG A 1 227 ? 8.895 -7.051 -39.160 1.00 28.27 227 ARG A CA 1
ATOM 1907 C C . ARG A 1 227 ? 7.572 -6.651 -38.512 1.00 28.27 227 ARG A C 1
ATOM 1909 O O . ARG A 1 227 ? 6.976 -5.644 -38.877 1.00 28.27 227 ARG A O 1
ATOM 1916 N N . VAL A 1 228 ? 7.153 -7.445 -37.530 1.00 29.22 228 VAL A N 1
ATOM 1917 C CA . VAL A 1 228 ? 5.984 -7.209 -36.675 1.00 29.22 228 VAL A CA 1
ATOM 1918 C C . VAL A 1 228 ? 6.150 -5.894 -35.915 1.00 29.22 228 VAL A C 1
ATOM 1920 O O . VAL A 1 228 ? 7.158 -5.696 -35.233 1.00 29.22 228 VAL A O 1
ATOM 1923 N N . LYS A 1 229 ? 5.160 -5.007 -36.020 1.00 32.38 229 LYS A N 1
ATOM 1924 C CA . LYS A 1 229 ? 5.018 -3.833 -35.159 1.00 32.38 229 LYS A CA 1
ATOM 1925 C C . LYS A 1 229 ? 4.274 -4.283 -33.894 1.00 32.38 229 LYS A C 1
ATOM 1927 O O . LYS A 1 229 ? 3.129 -4.708 -33.975 1.00 32.38 229 LYS A O 1
ATOM 1932 N N . ILE A 1 230 ? 4.972 -4.294 -32.762 1.00 34.50 230 ILE A N 1
ATOM 1933 C CA . ILE A 1 230 ? 4.422 -4.576 -31.426 1.00 34.50 230 ILE A CA 1
ATOM 1934 C C . ILE A 1 230 ? 3.958 -3.227 -30.868 1.00 34.50 230 ILE A C 1
ATOM 1936 O O . ILE A 1 230 ? 4.688 -2.254 -31.041 1.00 34.50 230 ILE A O 1
ATOM 1940 N N . GLU A 1 231 ? 2.775 -3.128 -30.257 1.00 38.12 231 GLU A N 1
ATOM 1941 C CA . GLU A 1 231 ? 2.385 -1.909 -29.533 1.00 38.12 231 GLU A CA 1
ATOM 1942 C C . GLU A 1 231 ? 3.191 -1.845 -28.230 1.00 38.12 231 GLU A C 1
ATOM 1944 O O . GLU A 1 231 ? 3.207 -2.791 -27.446 1.00 38.12 231 GLU A O 1
ATOM 1949 N N . ILE A 1 232 ? 3.970 -0.774 -28.086 1.00 46.69 232 ILE A N 1
ATOM 1950 C CA . ILE A 1 232 ? 5.029 -0.629 -27.089 1.00 46.69 232 ILE A CA 1
ATOM 1951 C C . ILE A 1 232 ? 4.596 0.454 -26.111 1.00 46.69 232 ILE A C 1
ATOM 1953 O O . ILE A 1 232 ? 4.705 1.638 -26.438 1.00 46.69 232 ILE A O 1
ATOM 1957 N N . ASP A 1 233 ? 4.146 0.078 -24.919 1.00 51.44 233 ASP A N 1
ATOM 1958 C CA . ASP A 1 233 ? 3.964 1.069 -23.863 1.00 51.44 233 ASP A CA 1
ATOM 1959 C C . ASP A 1 233 ? 5.338 1.539 -23.380 1.00 51.44 233 ASP A C 1
ATOM 1961 O O . ASP A 1 233 ? 6.227 0.736 -23.077 1.00 51.44 233 ASP A O 1
ATOM 1965 N N . ASN A 1 234 ? 5.526 2.861 -23.345 1.00 69.38 234 ASN A N 1
ATOM 1966 C CA . ASN A 1 234 ? 6.710 3.478 -22.760 1.00 69.38 234 ASN A CA 1
ATOM 1967 C C . ASN A 1 234 ? 6.771 3.080 -21.279 1.00 69.38 234 ASN A C 1
ATOM 1969 O O . ASN A 1 234 ? 5.837 3.394 -20.537 1.00 69.38 234 ASN A O 1
ATOM 1973 N N . ILE A 1 235 ? 7.862 2.425 -20.859 1.00 73.69 235 ILE A N 1
ATOM 1974 C CA . ILE A 1 235 ? 8.066 2.000 -19.463 1.00 73.69 235 ILE A CA 1
ATOM 1975 C C . ILE A 1 235 ? 7.815 3.153 -18.484 1.00 73.69 235 ILE A C 1
ATOM 1977 O O . ILE A 1 235 ? 7.245 2.934 -17.424 1.00 73.69 235 ILE A O 1
ATOM 1981 N N . ASP A 1 236 ? 8.176 4.375 -18.878 1.00 79.25 236 ASP A N 1
ATOM 1982 C CA . ASP A 1 236 ? 8.012 5.591 -18.091 1.00 79.25 236 ASP A CA 1
ATOM 1983 C C . ASP A 1 236 ? 6.538 5.902 -17.793 1.00 79.25 236 ASP A C 1
ATOM 1985 O O . ASP A 1 236 ? 6.133 6.067 -16.646 1.00 79.25 236 ASP A O 1
ATOM 1989 N N . ASN A 1 237 ? 5.703 5.876 -18.833 1.00 80.12 237 ASN A N 1
ATOM 1990 C CA . ASN A 1 237 ? 4.264 6.079 -18.694 1.00 80.12 237 ASN A CA 1
ATOM 1991 C C . ASN A 1 237 ? 3.616 4.934 -17.905 1.00 80.12 237 ASN A C 1
ATOM 1993 O O . ASN A 1 237 ? 2.722 5.147 -17.092 1.00 80.12 237 ASN A O 1
ATOM 1997 N N . HIS A 1 238 ? 4.076 3.706 -18.132 1.00 82.19 238 HIS A N 1
ATOM 1998 C CA . HIS A 1 238 ? 3.542 2.537 -17.451 1.00 82.19 238 HIS A CA 1
ATOM 1999 C C . HIS A 1 238 ? 3.792 2.584 -15.933 1.00 82.19 238 HIS A C 1
ATOM 2001 O O . HIS A 1 238 ? 2.863 2.357 -15.154 1.00 82.19 238 HIS A O 1
ATOM 2007 N N . ILE A 1 239 ? 5.007 2.931 -15.491 1.00 87.25 239 ILE A N 1
ATOM 2008 C CA . ILE A 1 239 ? 5.296 3.037 -14.051 1.00 87.25 239 ILE A CA 1
ATOM 2009 C C . ILE A 1 239 ? 4.533 4.192 -13.401 1.00 87.25 239 ILE A C 1
ATOM 2011 O O . ILE A 1 239 ? 4.087 4.040 -12.264 1.00 87.25 239 ILE A O 1
ATOM 2015 N N . ASP A 1 240 ? 4.318 5.297 -14.123 1.00 87.38 240 ASP A N 1
ATOM 2016 C CA . ASP A 1 240 ? 3.498 6.417 -13.653 1.00 87.38 240 ASP A CA 1
ATOM 2017 C C . ASP A 1 240 ? 2.034 5.985 -13.466 1.00 87.38 240 ASP A C 1
ATOM 2019 O O . ASP A 1 240 ? 1.417 6.310 -12.448 1.00 87.38 240 ASP A O 1
ATOM 2023 N N . ILE A 1 241 ? 1.485 5.197 -14.400 1.00 87.06 241 ILE A N 1
ATOM 2024 C CA . ILE A 1 241 ? 0.131 4.630 -14.296 1.00 87.06 241 ILE A CA 1
ATOM 2025 C C . ILE A 1 241 ? 0.027 3.702 -13.082 1.00 87.06 241 ILE A C 1
ATOM 2027 O O . ILE A 1 241 ? -0.843 3.915 -12.236 1.00 87.06 241 ILE A O 1
ATOM 2031 N N . ILE A 1 242 ? 0.920 2.716 -12.946 1.00 88.69 242 ILE A N 1
ATOM 2032 C CA . ILE A 1 242 ? 0.890 1.769 -11.818 1.00 88.69 242 ILE A CA 1
ATOM 2033 C C . ILE A 1 242 ? 1.031 2.500 -10.480 1.00 88.69 242 ILE A C 1
ATOM 2035 O O . ILE A 1 242 ? 0.284 2.222 -9.540 1.00 88.69 242 ILE A O 1
ATOM 2039 N N . PHE A 1 243 ? 1.955 3.458 -10.381 1.00 94.56 243 PHE A N 1
ATOM 2040 C CA . PHE A 1 243 ? 2.149 4.225 -9.153 1.00 94.56 243 PHE A CA 1
ATOM 2041 C C . PHE A 1 243 ? 0.940 5.119 -8.832 1.00 94.56 243 PHE A C 1
ATOM 2043 O O . PHE A 1 243 ? 0.543 5.231 -7.670 1.00 94.56 243 PHE A O 1
ATOM 2050 N N . SER A 1 244 ? 0.309 5.714 -9.847 1.00 93.81 244 SER A N 1
ATOM 2051 C CA . SER A 1 244 ? -0.928 6.490 -9.699 1.00 93.81 244 SER A CA 1
ATOM 2052 C C . SER A 1 244 ? -2.087 5.629 -9.191 1.00 93.81 244 SER A C 1
ATOM 2054 O O . SER A 1 244 ? -2.724 5.985 -8.197 1.00 93.81 244 SER A O 1
ATOM 2056 N N . GLU A 1 245 ? -2.326 4.467 -9.803 1.00 93.25 245 GLU A N 1
ATOM 2057 C CA . GLU A 1 245 ? -3.374 3.533 -9.376 1.00 93.25 245 GLU A CA 1
ATOM 2058 C C . GLU A 1 245 ? -3.123 2.984 -7.967 1.00 93.25 245 GLU A C 1
ATOM 2060 O O . GLU A 1 245 ? -4.043 2.911 -7.146 1.00 93.25 245 GLU A O 1
ATOM 2065 N N . PHE A 1 246 ? -1.863 2.695 -7.635 1.00 95.56 246 PHE A N 1
ATOM 2066 C CA . PHE A 1 246 ? -1.468 2.331 -6.280 1.00 95.56 246 PHE A CA 1
ATOM 2067 C C . PHE A 1 246 ? -1.808 3.440 -5.271 1.00 95.56 246 PHE A C 1
ATOM 2069 O O . PHE A 1 246 ? -2.426 3.165 -4.243 1.00 95.56 246 PHE A O 1
ATOM 2076 N N . ASN A 1 247 ? -1.482 4.701 -5.568 1.00 95.00 247 ASN A N 1
ATOM 2077 C CA . ASN A 1 247 ? -1.797 5.825 -4.680 1.00 95.00 247 ASN A CA 1
ATOM 2078 C C . ASN A 1 247 ? -3.309 6.066 -4.537 1.00 95.00 247 ASN A C 1
ATOM 2080 O O . ASN A 1 247 ? -3.776 6.346 -3.429 1.00 95.00 247 ASN A O 1
ATOM 2084 N N . LYS A 1 248 ? -4.094 5.909 -5.613 1.00 94.62 248 LYS A N 1
ATOM 2085 C CA . LYS A 1 248 ? -5.569 5.951 -5.544 1.00 94.62 248 LYS A CA 1
ATOM 2086 C C . LYS A 1 248 ? -6.107 4.857 -4.626 1.00 94.62 248 LYS A C 1
ATOM 2088 O O . LYS A 1 248 ? -6.939 5.132 -3.762 1.00 94.62 248 LYS A O 1
ATOM 2093 N N . PHE A 1 249 ? -5.588 3.638 -4.765 1.00 95.88 249 PHE A N 1
ATOM 2094 C CA . PHE A 1 249 ? -5.927 2.528 -3.881 1.00 95.88 249 PHE A CA 1
ATOM 2095 C C . PHE A 1 249 ? -5.597 2.844 -2.415 1.00 95.88 249 PHE A C 1
ATOM 2097 O O . PHE A 1 249 ? -6.439 2.614 -1.550 1.00 95.88 249 PHE A O 1
ATOM 2104 N N . LEU A 1 250 ? -4.422 3.412 -2.118 1.00 95.31 250 LEU A N 1
ATOM 2105 C CA . LEU A 1 250 ? -4.044 3.798 -0.751 1.00 95.31 250 LEU A CA 1
ATOM 2106 C C . LEU A 1 250 ? -4.966 4.856 -0.153 1.00 95.31 250 LEU A C 1
ATOM 2108 O O . LEU A 1 250 ? -5.300 4.783 1.031 1.00 95.31 250 LEU A O 1
ATOM 2112 N N . PHE A 1 251 ? -5.360 5.837 -0.960 1.00 94.06 251 PHE A N 1
ATOM 2113 C CA . PHE A 1 251 ? -6.269 6.893 -0.540 1.00 94.06 251 PHE A CA 1
ATOM 2114 C C . PHE A 1 251 ? -7.637 6.325 -0.148 1.00 94.06 251 PHE A C 1
ATOM 2116 O O . PHE A 1 251 ? -8.120 6.588 0.956 1.00 94.06 251 PHE A O 1
ATOM 2123 N N . GLU A 1 252 ? -8.225 5.485 -1.001 1.00 95.62 252 GLU A N 1
ATOM 2124 C CA . GLU A 1 252 ? -9.511 4.846 -0.708 1.00 95.62 252 GLU A CA 1
ATOM 2125 C C . GLU A 1 252 ? -9.403 3.839 0.445 1.00 95.62 252 GLU A C 1
ATOM 2127 O O . GLU A 1 252 ? -10.234 3.849 1.353 1.00 95.62 252 GLU A O 1
ATOM 2132 N N . PHE A 1 253 ? -8.332 3.043 0.504 1.00 95.69 253 PHE A N 1
ATOM 2133 C CA . PHE A 1 253 ? -8.076 2.151 1.637 1.00 95.69 253 PHE A CA 1
ATOM 2134 C C . PHE A 1 253 ? -7.974 2.924 2.960 1.00 95.69 253 PHE A C 1
ATOM 2136 O O . PHE A 1 253 ? -8.548 2.507 3.964 1.00 95.69 253 PHE A O 1
ATOM 2143 N N . GLY A 1 254 ? -7.279 4.066 2.968 1.00 95.38 254 GLY A N 1
ATOM 2144 C CA . GLY A 1 254 ? -7.155 4.932 4.139 1.00 95.38 254 GLY A CA 1
ATOM 2145 C C . GLY A 1 254 ? -8.505 5.458 4.625 1.00 95.38 254 GLY A C 1
ATOM 2146 O O . GLY A 1 254 ? -8.797 5.382 5.820 1.00 95.38 254 GLY A O 1
ATOM 2147 N N . LYS A 1 255 ? -9.366 5.917 3.709 1.00 95.12 255 LYS A N 1
ATOM 2148 C CA . LYS A 1 255 ? -10.735 6.345 4.042 1.00 95.12 255 LYS A CA 1
ATOM 2149 C C . LYS A 1 255 ? -11.550 5.227 4.675 1.00 95.12 255 LYS A C 1
ATOM 2151 O O . LYS A 1 255 ? -12.203 5.453 5.691 1.00 95.12 255 LYS A O 1
ATOM 2156 N N . ILE A 1 256 ? -11.518 4.037 4.076 1.00 95.62 256 ILE A N 1
ATOM 2157 C CA . ILE A 1 256 ? -12.249 2.874 4.584 1.00 95.62 256 ILE A CA 1
ATOM 2158 C C . ILE A 1 256 ? -11.713 2.489 5.965 1.00 95.62 256 ILE A C 1
ATOM 2160 O O . ILE A 1 256 ? -12.490 2.332 6.903 1.00 95.62 256 ILE A O 1
ATOM 2164 N N . GLY A 1 257 ? -10.389 2.430 6.125 1.00 94.50 257 GLY A N 1
ATOM 2165 C CA . GLY A 1 257 ? -9.745 2.161 7.406 1.00 94.50 257 GLY A CA 1
ATOM 2166 C C . GLY A 1 257 ? -10.156 3.157 8.490 1.00 94.50 257 GLY A C 1
ATOM 2167 O O . GLY A 1 257 ? -10.451 2.751 9.612 1.00 94.50 257 GLY A O 1
ATOM 2168 N N . LEU A 1 258 ? -10.254 4.450 8.163 1.00 93.88 258 LEU A N 1
ATOM 2169 C CA . LEU A 1 258 ? -10.720 5.463 9.110 1.00 93.88 258 LEU A CA 1
ATOM 2170 C C . LEU A 1 258 ? -12.154 5.242 9.581 1.00 93.88 258 LEU A C 1
ATOM 2172 O O . LEU A 1 258 ? -12.419 5.497 10.752 1.00 93.88 258 LEU A O 1
ATOM 2176 N N . LYS A 1 259 ? -13.058 4.726 8.739 1.00 94.62 259 LYS A N 1
ATOM 2177 C CA . LYS A 1 259 ? -14.429 4.388 9.172 1.00 94.62 259 LYS A CA 1
ATOM 2178 C C . LYS A 1 259 ? -14.448 3.350 10.302 1.00 94.62 259 LYS A C 1
ATOM 2180 O O . LYS A 1 259 ? -15.425 3.279 11.039 1.00 94.62 259 LYS A O 1
ATOM 2185 N N . LEU A 1 260 ? -13.374 2.572 10.456 1.00 93.38 260 LEU A N 1
ATOM 2186 C CA . LEU A 1 260 ? -13.226 1.566 11.510 1.00 93.38 260 LEU A CA 1
ATOM 2187 C C . LEU A 1 260 ? -12.638 2.120 12.817 1.00 93.38 260 LEU A C 1
ATOM 2189 O O . LEU A 1 260 ? -12.585 1.399 13.816 1.00 93.38 260 LEU A O 1
ATOM 2193 N N . ILE A 1 261 ? -12.158 3.366 12.824 1.00 94.50 261 ILE A N 1
ATOM 2194 C CA . ILE A 1 261 ? -11.562 4.002 14.000 1.00 94.50 261 ILE A CA 1
ATOM 2195 C C . ILE A 1 261 ? -12.616 4.843 14.721 1.00 94.50 261 ILE A C 1
ATOM 2197 O O . ILE A 1 261 ? -13.358 5.592 14.090 1.00 94.50 261 ILE A O 1
ATOM 2201 N N . ASN A 1 262 ? -12.649 4.787 16.054 1.00 92.81 262 ASN A N 1
ATOM 2202 C CA . ASN A 1 262 ? -13.394 5.771 16.835 1.00 92.81 262 ASN A CA 1
ATOM 2203 C C . ASN A 1 262 ? -12.682 7.140 16.774 1.00 92.81 262 ASN A C 1
ATOM 2205 O O . ASN A 1 262 ? -11.541 7.269 17.212 1.00 92.81 262 ASN A O 1
ATOM 2209 N N . PHE A 1 263 ? -13.349 8.169 16.246 1.00 91.75 263 PHE A N 1
ATOM 2210 C CA . PHE A 1 263 ? -12.741 9.488 16.020 1.00 91.75 263 PHE A CA 1
ATOM 2211 C C . PHE A 1 263 ? -12.418 10.248 17.308 1.00 91.75 263 PHE A C 1
ATOM 2213 O O . PHE A 1 263 ? -11.543 11.115 17.278 1.00 91.75 263 PHE A O 1
ATOM 2220 N N . ASP A 1 264 ? -13.072 9.892 18.414 1.00 90.12 264 ASP A N 1
ATOM 2221 C CA . ASP A 1 264 ? -12.838 10.463 19.744 1.00 90.12 264 ASP A CA 1
ATOM 2222 C C . ASP A 1 264 ? -11.778 9.683 20.534 1.00 90.12 264 ASP A C 1
ATOM 2224 O O . ASP A 1 264 ? -11.443 10.034 21.668 1.00 90.12 264 ASP A O 1
ATOM 2228 N N . LEU A 1 265 ? -11.226 8.618 19.942 1.00 89.94 265 LEU A N 1
ATOM 2229 C CA . LEU A 1 265 ? -10.133 7.867 20.535 1.00 89.94 265 LEU A CA 1
ATOM 2230 C C . LEU A 1 265 ? -8.924 8.787 20.695 1.00 89.94 265 LEU A C 1
ATOM 2232 O O . LEU A 1 265 ? -8.494 9.443 19.748 1.00 89.94 265 LEU A O 1
ATOM 2236 N N . GLN A 1 266 ? -8.370 8.833 21.901 1.00 87.50 266 GLN A N 1
ATOM 2237 C CA . GLN A 1 266 ? -7.213 9.664 22.199 1.00 87.50 266 GLN A CA 1
ATOM 2238 C C . GLN A 1 266 ? -5.921 8.904 21.906 1.00 87.50 2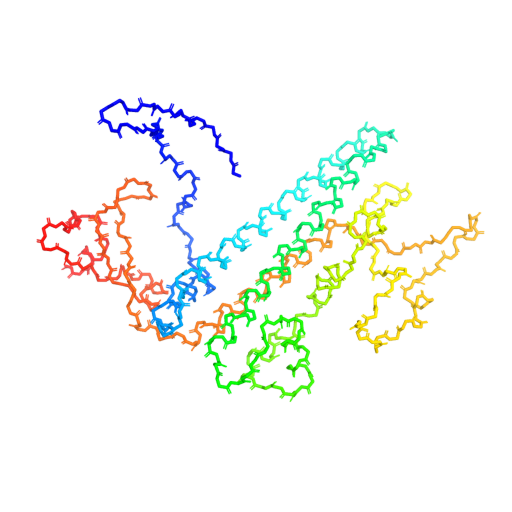66 GLN A C 1
ATOM 2240 O O . GLN A 1 266 ? -5.737 7.765 22.337 1.00 87.50 266 GLN A O 1
ATOM 2245 N N . ASN A 1 267 ? -5.007 9.564 21.204 1.00 84.81 267 ASN A N 1
ATOM 2246 C CA . ASN A 1 267 ? -3.641 9.112 20.996 1.00 84.81 267 ASN A CA 1
ATOM 2247 C C . ASN A 1 267 ? -2.666 10.078 21.665 1.00 84.81 267 ASN A C 1
ATOM 2249 O O . ASN A 1 267 ? -2.883 11.290 21.671 1.00 84.81 267 ASN A O 1
ATOM 2253 N N . VAL A 1 268 ? -1.571 9.543 22.197 1.00 81.75 268 VAL A N 1
ATOM 2254 C CA . VAL A 1 268 ? -0.467 10.351 22.706 1.00 81.75 268 VAL A CA 1
ATOM 2255 C C . VAL A 1 268 ? 0.373 10.834 21.521 1.00 81.75 268 VAL A C 1
ATOM 2257 O O . VAL A 1 268 ? 0.889 10.051 20.724 1.00 81.75 268 VAL A O 1
ATOM 2260 N N . ASP A 1 269 ? 0.516 12.147 21.395 1.00 77.31 269 ASP A N 1
ATOM 2261 C CA . ASP A 1 269 ? 1.389 12.809 20.430 1.00 77.31 269 ASP A CA 1
ATOM 2262 C C . ASP A 1 269 ? 2.462 13.626 21.147 1.00 77.31 269 ASP A C 1
ATOM 2264 O O . ASP A 1 269 ? 2.299 14.050 22.294 1.00 77.31 269 ASP A O 1
ATOM 2268 N N . ILE A 1 270 ? 3.574 13.849 20.457 1.00 75.25 270 ILE A N 1
ATOM 2269 C CA . ILE A 1 270 ? 4.714 14.582 20.994 1.00 75.25 270 ILE A CA 1
ATOM 2270 C C . ILE A 1 270 ? 4.556 16.069 20.670 1.00 75.25 270 ILE A C 1
ATOM 2272 O O . ILE A 1 270 ? 4.270 16.458 19.536 1.00 75.25 270 ILE A O 1
ATOM 2276 N N . CYS A 1 271 ? 4.775 16.916 21.672 1.00 68.75 271 CYS A N 1
ATOM 2277 C CA . CYS A 1 271 ? 4.876 18.359 21.498 1.00 68.75 271 CYS A CA 1
ATOM 2278 C C . CYS A 1 271 ? 6.333 18.741 21.222 1.00 68.75 271 CYS A C 1
ATOM 2280 O O . CYS A 1 271 ? 7.215 18.451 22.033 1.00 68.75 271 CYS A O 1
ATOM 2282 N N . PHE A 1 272 ? 6.569 19.441 20.113 1.00 65.12 272 PHE A N 1
ATOM 2283 C CA . PHE A 1 272 ? 7.881 19.971 19.742 1.00 65.12 272 PHE A CA 1
ATOM 2284 C C . PHE A 1 272 ? 7.936 21.495 19.924 1.00 65.12 272 PHE A C 1
ATOM 2286 O O . PHE A 1 272 ? 6.954 22.184 19.653 1.00 65.12 272 PHE A O 1
ATOM 2293 N N . GLN A 1 273 ? 9.083 22.023 20.366 1.00 54.81 273 GLN A N 1
ATOM 2294 C CA . GLN A 1 273 ? 9.319 23.468 20.549 1.00 54.81 273 GLN A CA 1
ATOM 2295 C C . GLN A 1 273 ? 9.346 24.245 19.224 1.00 54.81 273 GLN A C 1
ATOM 2297 O O . GLN A 1 273 ? 9.015 25.426 19.159 1.00 54.81 273 GLN A O 1
ATOM 2302 N N . ASN A 1 274 ? 9.768 23.566 18.166 1.00 57.84 274 ASN A N 1
ATOM 2303 C CA . ASN A 1 274 ? 9.956 24.026 16.798 1.00 57.84 274 ASN A CA 1
ATOM 2304 C C . ASN A 1 274 ? 10.038 22.775 15.906 1.00 57.84 274 ASN A C 1
ATOM 2306 O O . ASN A 1 274 ? 10.153 21.661 16.412 1.00 57.84 274 ASN A O 1
ATOM 2310 N N . SER A 1 275 ? 9.959 22.933 14.584 1.00 53.69 275 SER A N 1
ATOM 2311 C CA . SER A 1 275 ? 9.829 21.811 13.639 1.00 53.69 275 SER A CA 1
ATOM 2312 C C . SER A 1 275 ? 10.984 20.799 13.646 1.00 53.69 275 SER A C 1
ATOM 2314 O O . SER A 1 275 ? 10.881 19.801 12.938 1.00 53.69 275 SER A O 1
ATOM 2316 N N . ILE A 1 276 ? 12.078 21.043 14.385 1.00 55.28 276 ILE A N 1
ATOM 2317 C CA . ILE A 1 276 ? 13.327 20.291 14.210 1.00 55.28 276 ILE A CA 1
ATOM 2318 C C . ILE A 1 276 ? 14.003 19.832 15.519 1.00 55.28 276 ILE A C 1
ATOM 2320 O O . ILE A 1 276 ? 14.698 18.823 15.444 1.00 55.28 276 ILE A O 1
ATOM 2324 N N . THR A 1 277 ? 13.862 20.464 16.701 1.00 53.34 277 THR A N 1
ATOM 2325 C CA . THR A 1 277 ? 14.940 20.257 17.705 1.00 53.34 277 THR A CA 1
ATOM 2326 C C . THR A 1 277 ? 14.645 19.914 19.163 1.00 53.34 277 THR A C 1
ATOM 2328 O O . THR A 1 277 ? 15.555 19.344 19.757 1.00 53.34 277 THR A O 1
ATOM 2331 N N . TYR A 1 278 ? 13.463 20.108 19.761 1.00 58.97 278 TYR A N 1
ATOM 2332 C CA . TYR A 1 278 ? 13.269 19.668 21.161 1.00 58.97 278 TYR A CA 1
ATOM 2333 C C . TYR A 1 278 ? 11.859 19.140 21.441 1.00 58.97 278 TYR A C 1
ATOM 2335 O O . TYR A 1 278 ? 10.876 19.867 21.278 1.00 58.97 278 TYR A O 1
ATOM 2343 N N . GLN A 1 279 ? 11.766 17.869 21.866 1.00 60.88 279 GLN A N 1
ATOM 2344 C CA . GLN A 1 279 ? 10.566 17.326 22.505 1.00 60.88 279 GLN A CA 1
ATOM 2345 C C . GLN A 1 279 ? 10.421 18.024 23.848 1.00 60.88 279 GLN A C 1
ATOM 2347 O O . GLN A 1 279 ? 11.298 17.937 24.701 1.00 60.88 279 GLN A O 1
ATOM 2352 N N . ILE A 1 280 ? 9.317 18.732 24.008 1.00 65.75 280 ILE A N 1
ATOM 2353 C CA . ILE A 1 280 ? 9.065 19.534 25.197 1.00 65.75 280 ILE A CA 1
ATOM 2354 C C . ILE A 1 280 ? 7.904 18.961 26.013 1.00 65.75 280 ILE A C 1
ATOM 2356 O O . ILE A 1 280 ? 7.759 19.348 27.160 1.00 65.75 280 ILE A O 1
ATOM 2360 N N . GLY A 1 281 ? 7.103 18.033 25.466 1.00 69.12 281 GLY A N 1
ATOM 2361 C CA . GLY A 1 281 ? 6.033 17.353 26.203 1.00 69.12 281 GLY A CA 1
ATOM 2362 C C . GLY A 1 281 ? 5.243 16.333 25.398 1.00 69.12 281 GLY A C 1
ATOM 2363 O O . GLY A 1 281 ? 5.597 16.000 24.266 1.00 69.12 281 GLY A O 1
ATOM 2364 N N . THR A 1 282 ? 4.130 15.889 25.978 1.00 74.88 282 THR A N 1
ATOM 2365 C CA . THR A 1 282 ? 3.125 15.045 25.327 1.00 74.88 282 THR A CA 1
ATOM 2366 C C . THR A 1 282 ? 1.751 15.705 25.368 1.00 74.88 282 THR A C 1
ATOM 2368 O O . THR A 1 282 ? 1.445 16.535 26.232 1.00 74.88 282 THR A O 1
ATOM 2371 N N . LYS A 1 283 ? 0.914 15.353 24.401 1.00 79.56 283 LYS A N 1
ATOM 2372 C CA . LYS A 1 283 ? -0.488 15.747 24.344 1.00 79.56 283 LYS A CA 1
ATOM 2373 C C . LYS A 1 283 ? -1.345 14.557 23.963 1.00 79.56 283 LYS A C 1
ATOM 2375 O O . LYS A 1 283 ? -0.911 13.702 23.200 1.00 79.56 283 LYS A O 1
ATOM 2380 N N . LEU A 1 284 ? -2.572 14.545 24.448 1.00 84.94 284 LEU A N 1
ATOM 2381 C CA . LEU A 1 284 ? -3.627 13.708 23.912 1.00 84.94 284 LEU A CA 1
ATOM 2382 C C . LEU A 1 284 ? -4.256 14.439 22.739 1.00 84.94 284 LEU A C 1
ATOM 2384 O O . LEU A 1 284 ? -4.568 15.627 22.826 1.00 84.94 284 LEU A O 1
ATOM 2388 N N . ILE A 1 285 ? -4.405 13.740 21.630 1.00 87.06 285 ILE A N 1
ATOM 2389 C CA . ILE A 1 285 ? -5.027 14.270 20.428 1.00 87.06 285 ILE A CA 1
ATOM 2390 C C . ILE A 1 285 ? -5.954 13.207 19.852 1.00 87.06 285 ILE A C 1
ATOM 2392 O O . ILE A 1 285 ? -5.635 12.019 19.897 1.00 87.06 285 ILE A O 1
ATOM 2396 N N . THR A 1 286 ? -7.109 13.635 19.359 1.00 90.81 286 THR A N 1
ATOM 2397 C CA . THR A 1 286 ? -8.079 12.786 18.659 1.00 90.81 286 THR A CA 1
ATOM 2398 C C . THR A 1 286 ? -7.987 12.988 17.145 1.00 90.81 286 THR A C 1
ATOM 2400 O O . THR A 1 286 ? -7.307 13.898 16.656 1.00 90.81 286 THR A O 1
ATOM 2403 N N . ILE A 1 287 ? -8.669 12.150 16.358 1.00 88.88 287 ILE A N 1
ATOM 2404 C CA . ILE A 1 287 ? -8.767 12.374 14.905 1.00 88.88 287 ILE A CA 1
ATOM 2405 C C . ILE A 1 287 ? -9.554 13.658 14.628 1.00 88.88 287 ILE A C 1
ATOM 2407 O O . ILE A 1 287 ? -9.167 14.432 13.750 1.00 88.88 287 ILE A O 1
ATOM 2411 N N . ASN A 1 288 ? -10.616 13.907 15.401 1.00 89.38 288 ASN A N 1
ATOM 2412 C CA . ASN A 1 288 ? -11.402 15.137 15.327 1.00 89.38 288 ASN A CA 1
ATOM 2413 C C . ASN A 1 288 ? -10.541 16.376 15.583 1.00 89.38 288 ASN A C 1
ATOM 2415 O O . ASN A 1 288 ? -10.663 17.363 14.856 1.00 89.38 288 ASN A O 1
ATOM 2419 N N . ASP A 1 289 ? -9.626 16.312 16.551 1.00 87.31 289 ASP A N 1
ATOM 2420 C CA . ASP A 1 289 ? -8.705 17.417 16.806 1.00 87.31 289 ASP A CA 1
ATOM 2421 C C . ASP A 1 289 ? -7.803 17.683 15.599 1.00 87.31 289 ASP A C 1
ATOM 2423 O O . ASP A 1 289 ? -7.667 18.826 15.172 1.00 87.31 289 ASP A O 1
ATOM 2427 N N . ILE A 1 290 ? -7.226 16.630 15.007 1.00 86.38 290 ILE A N 1
ATOM 2428 C CA . ILE A 1 290 ? -6.340 16.764 13.843 1.00 86.38 290 ILE A CA 1
ATOM 2429 C C . ILE A 1 290 ? -7.094 17.344 12.641 1.00 86.38 290 ILE A C 1
ATOM 2431 O O . ILE A 1 290 ? -6.588 18.254 11.989 1.00 86.38 290 ILE A O 1
ATOM 2435 N N . LYS A 1 291 ? -8.304 16.850 12.347 1.00 85.44 291 LYS A N 1
ATOM 2436 C CA . LYS A 1 291 ? -9.097 17.316 11.195 1.00 85.44 291 LYS A CA 1
ATOM 2437 C C . LYS A 1 291 ? -9.560 18.768 11.335 1.00 85.44 291 LYS A C 1
ATOM 2439 O O . LYS A 1 291 ? -9.706 19.448 10.324 1.00 85.44 291 LYS A O 1
ATOM 2444 N N . ASN A 1 292 ? -9.760 19.236 12.567 1.00 85.88 292 ASN A N 1
ATOM 2445 C CA . ASN A 1 292 ? -10.216 20.592 12.873 1.00 85.88 292 ASN A CA 1
ATOM 2446 C C . ASN A 1 292 ? -9.073 21.547 13.266 1.00 85.88 292 ASN A C 1
ATOM 2448 O O . ASN A 1 292 ? -9.341 22.602 13.851 1.00 85.88 292 ASN A O 1
ATOM 2452 N N . ASP A 1 293 ? -7.812 21.172 13.006 1.00 83.12 293 ASP A N 1
ATOM 2453 C CA . ASP A 1 293 ? -6.605 21.924 13.386 1.00 83.12 293 ASP A CA 1
ATOM 2454 C C . ASP A 1 293 ? -6.603 22.357 14.873 1.00 83.12 293 ASP A C 1
ATOM 2456 O O . ASP A 1 293 ? -6.086 23.417 15.267 1.00 83.12 293 ASP A O 1
ATOM 2460 N N . GLN A 1 294 ? -7.199 21.520 15.728 1.00 81.19 294 GLN A N 1
ATOM 2461 C CA . GLN A 1 294 ? -7.195 21.698 17.169 1.00 81.19 294 GLN A CA 1
ATOM 2462 C C . GLN A 1 294 ? -5.902 21.147 17.757 1.00 81.19 294 GLN A C 1
ATOM 2464 O O . GLN A 1 294 ? -5.345 20.143 17.306 1.00 81.19 294 GLN A O 1
ATOM 2469 N N . PRO A 1 295 ? -5.367 21.819 18.779 1.00 71.94 295 PRO A N 1
ATOM 2470 C CA . PRO A 1 295 ? -4.032 21.514 19.242 1.00 71.94 295 PRO A CA 1
ATOM 2471 C C . PRO A 1 295 ? -3.950 20.232 20.089 1.00 71.94 295 PRO A C 1
ATOM 2473 O O . PRO A 1 295 ? -2.826 19.766 20.287 1.00 71.94 295 PRO A O 1
ATOM 2476 N N . GLY A 1 296 ? -5.078 19.666 20.542 1.00 80.81 296 GLY A N 1
ATOM 2477 C CA . GLY A 1 296 ? -5.172 18.572 21.520 1.00 80.81 296 GLY A CA 1
ATOM 2478 C C . GLY A 1 296 ? -5.156 19.068 22.975 1.00 80.81 296 GLY A C 1
ATOM 2479 O O . GLY A 1 296 ? -5.228 20.270 23.229 1.00 80.81 296 GLY A O 1
ATOM 2480 N N . ILE A 1 297 ? -5.024 18.149 23.932 1.00 78.88 297 ILE A N 1
ATOM 2481 C CA . ILE A 1 297 ? -4.965 18.414 25.380 1.00 78.88 297 ILE A CA 1
ATOM 2482 C C . ILE A 1 297 ? -3.563 18.033 25.881 1.00 78.88 297 ILE A C 1
ATOM 2484 O O . ILE A 1 297 ? -3.203 16.860 25.823 1.00 78.88 297 ILE A O 1
ATOM 2488 N N . CYS A 1 298 ? -2.737 18.979 26.361 1.00 74.50 298 CYS A N 1
ATOM 2489 C CA . CYS A 1 298 ? -1.405 18.619 26.888 1.00 74.50 298 CYS A CA 1
ATOM 2490 C C . CYS A 1 298 ? -1.589 17.729 28.151 1.00 74.50 298 CYS A C 1
ATOM 2492 O O . CYS A 1 298 ? -2.328 18.095 29.069 1.00 74.50 298 CYS A O 1
ATOM 2494 N N . THR A 1 299 ? -0.913 16.578 28.222 1.00 65.69 299 THR A N 1
ATOM 2495 C CA . THR A 1 299 ? -0.910 15.706 29.410 1.00 65.69 299 THR A CA 1
ATOM 2496 C C . THR A 1 299 ? 0.288 16.030 30.283 1.00 65.69 299 THR A C 1
ATOM 2498 O O . THR A 1 299 ? 1.427 15.942 29.830 1.00 65.69 299 THR A O 1
ATOM 2501 N N . LYS A 1 300 ? 0.054 16.410 31.542 1.00 56.56 300 LYS A N 1
ATOM 2502 C CA . LYS A 1 300 ? 1.142 16.634 32.500 1.00 56.56 300 LYS A CA 1
ATOM 2503 C C . LYS A 1 300 ? 1.759 15.293 32.908 1.00 56.56 300 LYS A C 1
ATOM 2505 O O . LYS A 1 300 ? 1.075 14.476 33.516 1.00 56.56 300 LYS A O 1
ATOM 2510 N N . LEU A 1 301 ? 3.056 15.112 32.674 1.00 47.38 301 LEU A N 1
ATOM 2511 C CA . LEU A 1 301 ? 3.898 14.441 33.666 1.00 47.38 301 LEU A CA 1
ATOM 2512 C C . LEU A 1 301 ? 4.280 15.517 34.683 1.00 47.38 301 LEU A C 1
ATOM 2514 O O . LEU A 1 301 ? 4.629 16.630 34.293 1.00 47.38 301 LEU A O 1
ATOM 2518 N N . TYR A 1 302 ? 4.101 15.211 35.966 1.00 43.38 302 TYR A N 1
ATOM 2519 C CA . TYR A 1 302 ? 4.001 16.178 37.062 1.00 43.38 302 TYR A CA 1
ATOM 2520 C C . TYR A 1 302 ? 5.187 17.151 37.211 1.00 43.38 302 TYR A C 1
ATOM 2522 O O . TYR A 1 302 ? 4.982 18.200 37.810 1.00 43.38 302 TYR A O 1
ATOM 2530 N N . ASP A 1 303 ? 6.337 16.902 36.574 1.00 42.88 303 ASP A N 1
ATOM 2531 C CA . ASP A 1 303 ? 7.532 17.750 36.702 1.00 42.88 303 ASP A CA 1
ATOM 2532 C C . ASP A 1 303 ? 8.132 18.253 35.368 1.00 42.88 303 ASP A C 1
ATOM 2534 O O . ASP A 1 303 ? 9.066 19.050 35.382 1.00 42.88 303 ASP A O 1
ATOM 2538 N N . GLU A 1 304 ? 7.582 17.878 34.204 1.00 44.75 304 GLU A N 1
ATOM 2539 C CA . GLU A 1 304 ? 8.159 18.225 32.886 1.00 44.75 304 GLU A CA 1
ATOM 2540 C C . GLU A 1 304 ? 7.077 18.486 31.823 1.00 44.75 304 GLU A C 1
ATOM 2542 O O . GLU A 1 304 ? 6.973 17.816 30.795 1.00 44.75 304 GLU A O 1
ATOM 2547 N N . CYS A 1 305 ? 6.219 19.476 32.070 1.00 41.72 305 CYS A N 1
ATOM 2548 C CA . CYS A 1 305 ? 5.329 19.997 31.033 1.00 41.72 305 CYS A CA 1
ATOM 2549 C C . CYS A 1 305 ? 6.071 21.100 30.241 1.00 41.72 305 CYS A C 1
ATOM 2551 O O . CYS A 1 305 ? 6.699 21.965 30.857 1.00 41.72 305 CYS A O 1
ATOM 2553 N N . PRO A 1 306 ? 5.977 21.126 28.899 1.00 47.09 306 PRO A N 1
ATOM 2554 C CA . PRO A 1 306 ? 6.677 22.075 28.042 1.00 47.09 306 PRO A CA 1
ATOM 2555 C C . PRO A 1 306 ? 6.388 23.505 28.460 1.00 47.09 306 PRO A C 1
ATOM 2557 O O . PRO A 1 306 ? 5.229 23.824 28.730 1.00 47.09 306 PRO A O 1
ATOM 2560 N N . MET A 1 307 ? 7.407 24.371 28.437 1.00 50.31 307 MET A N 1
ATOM 2561 C CA . MET A 1 307 ? 7.266 25.825 28.569 1.00 50.31 307 MET A CA 1
ATOM 2562 C C . MET A 1 307 ? 5.944 26.302 27.935 1.00 50.31 307 MET A C 1
ATOM 2564 O O . MET A 1 307 ? 5.758 26.144 26.725 1.00 50.31 307 MET A O 1
ATOM 2568 N N . LYS A 1 308 ? 5.031 26.864 28.752 1.00 52.59 308 LYS A N 1
ATOM 2569 C CA . LYS A 1 308 ? 3.638 27.239 28.395 1.00 52.59 308 LYS A CA 1
ATOM 2570 C C . LYS A 1 308 ? 3.499 27.932 27.033 1.00 52.59 308 LYS A C 1
ATOM 2572 O O . LYS A 1 308 ? 2.483 27.779 26.369 1.00 52.59 308 LYS A O 1
ATOM 2577 N N . ASN A 1 309 ? 4.534 28.655 26.618 1.00 53.97 309 ASN A N 1
ATOM 2578 C CA . ASN A 1 309 ? 4.577 29.453 25.397 1.00 53.97 309 ASN A CA 1
ATOM 2579 C C . ASN A 1 309 ? 4.735 28.631 24.101 1.00 53.97 309 ASN A C 1
ATOM 2581 O O . ASN A 1 309 ? 4.592 29.197 23.023 1.00 53.97 309 ASN A O 1
ATOM 2585 N N . TYR A 1 310 ? 5.033 27.326 24.178 1.00 53.53 310 TYR A N 1
ATOM 2586 C CA . TYR A 1 310 ? 5.363 26.507 23.001 1.00 53.53 310 TYR A CA 1
ATOM 2587 C C . TYR A 1 310 ? 4.379 25.345 22.731 1.00 53.53 310 TYR A C 1
ATOM 2589 O O . TYR A 1 310 ? 4.254 24.918 21.584 1.00 53.53 310 TYR A O 1
ATOM 2597 N N . CYS A 1 311 ? 3.623 24.843 23.727 1.00 54.94 311 CYS A N 1
ATOM 2598 C CA . CYS A 1 311 ? 2.518 23.886 23.487 1.00 54.94 311 CYS A CA 1
ATOM 2599 C C . CYS A 1 311 ? 1.292 24.686 23.009 1.00 54.94 311 CYS A C 1
ATOM 2601 O O . CYS A 1 311 ? 0.621 25.301 23.834 1.00 54.94 311 CYS A O 1
ATOM 2603 N N . LYS A 1 312 ? 0.941 24.648 21.708 1.00 58.50 312 LYS A N 1
ATOM 2604 C CA . LYS A 1 312 ? -0.295 25.299 21.196 1.00 58.50 312 LYS A CA 1
ATOM 2605 C C . LYS A 1 312 ? -1.564 24.862 21.951 1.00 58.50 312 LYS A C 1
ATOM 2607 O O . LYS A 1 312 ? -2.531 25.613 22.025 1.00 58.50 312 LYS A O 1
ATOM 2612 N N . ALA A 1 313 ? -1.554 23.645 22.499 1.00 54.66 313 ALA A N 1
ATOM 2613 C CA . ALA A 1 313 ? -2.644 23.095 23.307 1.00 54.66 313 ALA A CA 1
ATOM 2614 C C . ALA A 1 313 ? -2.753 23.770 24.675 1.00 54.66 313 ALA A C 1
ATOM 2616 O O . ALA A 1 313 ? -3.846 23.893 25.210 1.00 54.66 313 ALA A O 1
ATOM 2617 N N . TYR A 1 314 ? -1.642 24.283 25.202 1.00 52.22 314 TYR A N 1
ATOM 2618 C CA . TYR A 1 314 ? -1.631 25.077 26.420 1.00 52.22 314 TYR A CA 1
ATOM 2619 C C . TYR A 1 314 ? -2.065 26.521 26.134 1.00 52.22 314 TYR A C 1
ATOM 2621 O O . TYR A 1 314 ? -2.885 27.061 26.864 1.00 52.22 314 TYR A O 1
ATOM 2629 N N . THR A 1 315 ? -1.574 27.132 25.048 1.00 51.19 315 THR A N 1
ATOM 2630 C CA . THR A 1 315 ? -1.865 28.542 24.718 1.00 51.19 315 THR A CA 1
ATOM 2631 C C . THR A 1 315 ? -3.316 28.812 24.308 1.00 51.19 315 THR A C 1
ATOM 2633 O O . THR A 1 315 ? -3.742 29.956 24.369 1.00 51.19 315 THR A O 1
ATOM 2636 N N . LYS A 1 316 ? -4.057 27.800 23.831 1.00 51.62 316 LYS A N 1
ATOM 2637 C CA . LYS A 1 316 ? -5.487 27.923 23.474 1.00 51.62 316 LYS A CA 1
ATOM 2638 C C . LYS A 1 316 ? -6.444 27.532 24.612 1.00 51.62 316 LYS A C 1
ATOM 2640 O O . LYS A 1 316 ? -7.628 27.820 24.504 1.00 51.62 316 LYS A O 1
ATOM 2645 N N . ALA A 1 317 ? -5.960 26.839 25.646 1.00 45.25 317 ALA A N 1
ATOM 2646 C CA . ALA A 1 317 ? -6.773 26.390 26.782 1.00 45.25 317 ALA A CA 1
ATOM 2647 C C . ALA A 1 317 ? -6.832 27.411 27.939 1.00 45.25 317 ALA A C 1
ATOM 2649 O O . ALA A 1 317 ? -7.572 27.199 28.897 1.00 45.25 317 ALA A O 1
ATOM 2650 N N . SER A 1 318 ? -6.034 28.481 27.862 1.00 39.06 318 SER A N 1
ATOM 2651 C CA . SER A 1 318 ? -6.026 29.643 28.764 1.00 39.06 318 SER A CA 1
ATOM 2652 C C . SER A 1 318 ? -6.779 30.815 28.158 1.00 39.06 318 SER A C 1
ATOM 2654 O O . SER A 1 318 ? -7.538 31.465 28.900 1.00 39.06 318 SER A O 1
#

Solvent-accessible surface area (backbone atoms only — not comparable to full-atom values): 18864 Å² total; per-residue (Å²): 138,86,91,82,74,83,44,75,43,76,39,80,92,74,74,43,78,41,77,67,49,85,82,72,71,82,73,69,70,64,84,79,71,81,77,51,50,38,56,51,26,41,69,45,40,34,68,73,40,59,86,44,85,62,30,60,58,52,31,50,50,53,54,52,39,52,52,49,30,53,52,33,47,53,56,39,52,54,50,53,53,50,49,52,53,53,49,75,76,37,97,76,72,80,51,64,63,59,57,51,51,51,51,54,37,51,52,49,28,38,48,37,51,41,56,42,46,32,51,48,23,38,49,53,26,67,75,41,66,89,70,74,57,51,54,44,34,72,59,41,39,51,36,39,76,68,66,75,45,83,89,48,72,67,61,51,49,54,51,66,75,45,62,74,49,55,55,35,49,51,64,65,71,55,86,65,86,85,77,71,68,42,67,44,63,46,99,85,64,46,56,20,43,51,96,72,82,96,75,86,67,97,84,64,83,78,82,68,77,79,82,41,68,72,74,74,37,67,65,56,68,41,89,89,73,80,53,78,46,73,85,64,50,44,48,70,61,50,52,52,49,53,51,49,54,50,50,52,49,46,51,53,50,9,49,56,49,37,76,75,45,66,50,81,48,72,41,85,43,78,34,47,67,50,82,80,79,42,82,38,36,42,23,36,34,29,54,57,27,60,79,67,75,44,68,35,46,64,52,76,51,96,87,59,58,40,64,62,92,48,39,63,26,50,63,73,73,109

Mean predicted aligned error: 14.36 Å

Radius of gyration: 25.22 Å; Cα contacts (8 Å, |Δi|>4): 331; chains: 1; bounding box: 57×54×84 Å

Organism: NCBI:txid2609417

pLDDT: mean 70.18, std 23.2, range [24.11, 96.31]

Secondary structure (DSSP, 8-state):
-------EEEETTTTEEEE-S----TTS--S-SPPPHHHHHHHHHHHHTTTSTTHHHHHHHHHHHHHHHHHHHHHHHHHHHHHHHHHHH-TT---HHHHHHHHHHHHHHHHHHHHHHHHHHHHHHHH-GGGT--S-HHHHHHHHHTTS----HHHHHHHHT-THHHHHHHHHH-S-TTTSSSEEE-TT--EEE-SS-SSPPTTS-TTS-GGGHHHHS---B-TTT--B----EEHHHHHHHHHHHHHHHHHHHHHHHHHTS-TT--EEEEEESSSSS-EEEEEEE-HHHHHTT---EEEPPTT----TTT-HHHHTT-

Foldseek 3Di:
DDDDDFDWDQDPVVRDTDTPDPPPVVDPPLPPDQDFLLLVLLQCQCVLPVVQPPSVVLSVVLVVLVVQLVVLLVVLLVLLVVLVVVVVVDVPPPPPVSVQVNLVSLLSNLVSLLVNQLSVLLVVCSVVVPQPGDSHNVVNLVCLVVVVGQDDPLVSVLSVLVPLVVQSVVSVPDDVPRDDDQWDADPSRFIFGDSDDPDDDPPPDPPPDPPVVPPVQPQPQPVPPRDGDGDTDRPNVVSVVSVVSSVVSSSSVSVVSSVSGDQADWDKDFFDQGSRDDGQFIFTDGNVCSVVVHQGATDDPPPGHGDLVRRSNSVVVD

Nearest PDB structures (foldseek):
  8ub3-assembly1_A  TM=3.492E-01  e=1.204E+00  synthetic construct
  8uao-assembly1_B  TM=4.015E-01  e=4.791E+00  synthetic construct
  6gy7-assembly3_C  TM=1.835E-01  e=2.533E+00  Xenorhabdus nematophila ATCC 19061

Sequence (318 aa):
MILKGINMIYDKERNGFFCKGKFIVNNFPIRTEKYTDLELFLRYFPIQFSHIKDATNWSQTIQDKYNAIRIAFEELKNLIDIYWKEYCDDIKIRSTQYLIALTLKYETFMNCIYSFCESLAMIIKLIYPKMNLTSKFSKLRSEILSEKIMIDDDFCHLMKITDWYDEVHWIRTEATHSLFGFLFFSKDGKPGYLNQIYNKRKGVPSNKNVDNIKDHIKFEKDTVSGRVKIEIDNIDNHIDIIFSEFNKFLFEFGKIGLKLINFDLQNVDICFQNSITYQIGTKLITINDIKNDQPGICTKLYDECPMKNYCKAYTKAS